Protein 8EJA (pdb70)

B-factor: mean 75.6, std 20.61, range [37.82, 182.98]

Foldseek 3Di:
DLVVLLVVLLVQLVVLLVVLLVQLVVLVVVVPDPPADPVRVVVSVVSNVVSLVSSVVSLVVSLVVSLVVVVVCVVVPNADPVRNVVSVVVSVVSSVVSVVSSVVVVVVSVVD/DLVVLLVVLLVQLVVLLVQLLVQLVVLLVVVPDPDADPVNVVVSVVSNVVSLVSNVVSLVVSLVVSVVVLVVCVVVPVADPVRSVVSVVSSVVSSVVSVVSSVVSVVVSVVSD

Nearest PDB structures (foldseek):
  8eja-assembly1_B  TM=9.515E-01  e=1.401E-12  synthetic construct
  4oyd-assembly2_D  TM=9.557E-01  e=6.167E-09  synthetic construct
  5jsb-assembly1_B  TM=9.600E-01  e=3.650E-08  synthetic construct
  5jsn-assembly2_D  TM=8.884E-01  e=3.979E-07  unidentified
  3lhp-assembly1_S  TM=7.860E-01  e=1.224E-02  synthetic construct

Solvent-accessible surface area: 16010 Å² total; per-residue (Å²): 110,21,107,145,8,10,53,80,2,80,79,70,4,68,97,19,11,56,64,2,37,85,69,6,78,98,15,41,138,63,66,194,92,178,114,47,76,158,80,67,118,111,80,20,153,106,90,43,89,90,6,17,108,47,3,69,25,67,6,80,80,2,24,148,73,1,69,88,57,3,37,104,27,101,166,72,64,132,13,74,76,131,79,30,67,70,7,80,143,92,10,100,101,34,50,136,64,9,66,154,72,34,48,79,44,11,109,104,32,149,117,180,72,40,107,137,10,6,61,105,2,89,84,62,4,82,82,22,7,124,83,4,91,100,66,7,77,101,6,10,112,56,31,162,122,164,139,49,79,162,82,77,119,115,98,26,131,104,103,31,78,90,13,35,111,51,4,65,34,57,0,87,66,2,10,119,71,3,93,86,64,9,68,107,30,108,195,87,60,116,17,102,84,145,78,30,65,95,10,86,146,115,0,85,97,31,42,144,73,10,36,105,68,38,43,17,53,5,100,95,18,146,117,134,130

Structure (mmCIF, N/CA/C/O backbone):
data_8EJA
#
_entry.id   8EJA
#
_cell.length_a   53.829
_cell.length_b   53.829
_cell.length_c   206.038
_cell.angle_alpha   90.000
_cell.angle_beta   90.000
_cell.angle_gamma   90.000
#
_symmetry.space_group_name_H-M   'P 41 21 2'
#
loop_
_entity.id
_entity.type
_entity.pdbx_description
1 polymer aBAK
2 water water
#
loop_
_atom_site.group_PDB
_atom_site.id
_atom_site.type_symbol
_atom_site.label_atom_id
_atom_site.label_alt_id
_atom_site.label_comp_id
_atom_site.label_asym_id
_atom_site.label_entity_id
_atom_site.label_seq_id
_atom_site.pdbx_PDB_ins_code
_atom_site.Cartn_x
_atom_site.Cartn_y
_atom_site.Cartn_z
_atom_site.occupancy
_atom_site.B_iso_or_equiv
_atom_site.auth_seq_id
_atom_site.auth_comp_id
_atom_site.auth_asym_id
_atom_site.auth_atom_id
_atom_site.pdbx_PDB_model_num
ATOM 1 N N . ASP A 1 3 ? 7.51150 5.30180 30.21668 1.000 70.66740 170 ASP B N 1
ATOM 2 C CA . ASP A 1 3 ? 8.61048 4.45087 30.65546 1.000 73.64330 170 ASP B CA 1
ATOM 3 C C . ASP A 1 3 ? 9.94397 5.03075 30.18999 1.000 68.58345 170 ASP B C 1
ATOM 4 O O . ASP A 1 3 ? 10.18581 5.14017 28.98806 1.000 67.94008 170 ASP B O 1
ATOM 9 N N . PRO A 1 4 ? 10.80340 5.40695 31.14495 1.000 69.09635 171 PRO B N 1
ATOM 10 C CA . PRO A 1 4 ? 12.09070 6.01807 30.76572 1.000 64.59005 171 PRO B CA 1
ATOM 11 C C . PRO A 1 4 ? 12.97072 5.10026 29.94187 1.000 65.19033 171 PRO B C 1
ATOM 12 O O . PRO A 1 4 ? 13.74399 5.58088 29.10401 1.000 63.61855 171 PRO B O 1
ATOM 16 N N . LYS A 1 5 ? 12.8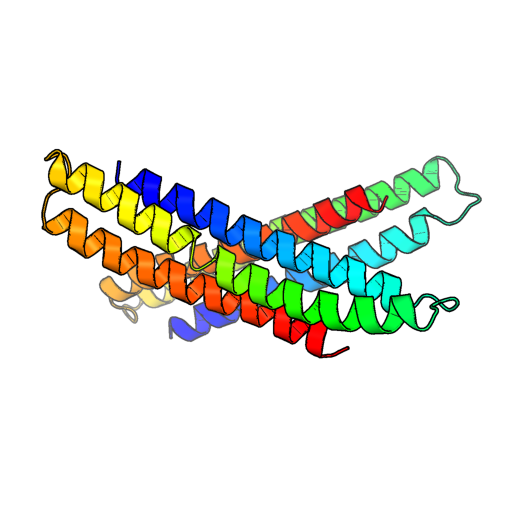8802 3.78709 30.16589 1.000 66.57418 172 LYS B N 1
ATOM 17 C CA . LYS A 1 5 ? 13.63972 2.85699 29.33159 1.000 66.56343 172 LYS B CA 1
ATOM 18 C C . LYS A 1 5 ? 13.14967 2.89750 27.89047 1.000 72.79576 172 LYS B C 1
ATOM 19 O O . LYS A 1 5 ? 13.95488 2.83426 26.95453 1.000 70.23929 172 LYS B O 1
ATOM 25 N N . LYS A 1 6 ? 11.83369 3.01212 27.69019 1.000 77.41061 173 LYS B N 1
ATOM 26 C CA . LYS A 1 6 ? 11.30857 3.08304 26.33170 1.000 84.11291 173 LYS B CA 1
ATOM 27 C C . LYS A 1 6 ? 11.73249 4.36940 25.63422 1.000 73.80104 173 LYS B C 1
ATOM 28 O O . LYS A 1 6 ? 11.82282 4.40403 24.40132 1.000 83.30961 173 LYS B O 1
ATOM 34 N N . VAL A 1 7 ? 11.99957 5.42972 26.39761 1.000 68.55361 174 VAL B N 1
ATOM 35 C CA . VAL A 1 7 ? 12.41064 6.68995 25.79018 1.000 61.29918 174 VAL B CA 1
ATOM 36 C C . VAL A 1 7 ? 13.84407 6.59519 25.28204 1.000 64.02201 174 VAL B C 1
ATOM 37 O O . VAL A 1 7 ? 14.17686 7.14112 24.22358 1.000 69.37559 174 VAL B O 1
ATOM 41 N N . LEU A 1 8 ? 14.71287 5.89081 26.01321 1.000 58.29333 175 LEU B N 1
ATOM 42 C CA . LEU A 1 8 ? 16.07188 5.67181 25.52186 1.000 61.66436 175 LEU B CA 1
ATOM 43 C C . LEU A 1 8 ? 16.07802 4.78228 24.28372 1.000 66.58100 175 LEU B C 1
ATOM 44 O O . LEU A 1 8 ? 16.78954 5.06686 23.31354 1.000 64.39543 175 LEU B O 1
ATOM 49 N N . ASP A 1 9 ? 15.30001 3.69450 24.30038 1.000 74.35671 176 ASP B N 1
ATOM 50 C CA . ASP A 1 9 ? 15.23617 2.82001 23.13488 1.000 69.04969 176 ASP B CA 1
ATOM 51 C C . ASP A 1 9 ? 14.61912 3.52929 21.93934 1.000 72.52592 176 ASP B C 1
ATOM 52 O O . ASP A 1 9 ? 15.04249 3.30281 20.80116 1.000 71.40657 176 ASP B O 1
ATOM 57 N N . GLN A 1 10 ? 13.62243 4.38467 22.17414 1.000 65.22395 177 GLN B N 1
ATOM 58 C CA . GLN A 1 10 ? 13.03185 5.14515 21.08040 1.000 67.39139 177 GLN B CA 1
ATOM 59 C C . GLN A 1 10 ? 14.04707 6.08262 20.43970 1.000 70.81864 177 GLN B C 1
ATOM 60 O O . GLN A 1 10 ? 13.98876 6.32578 19.22895 1.000 82.89206 177 GLN B O 1
ATOM 66 N N . ALA A 1 11 ? 14.99186 6.60063 21.22425 1.000 70.30771 178 ALA B N 1
ATOM 67 C CA . ALA A 1 11 ? 15.96788 7.53601 20.68095 1.000 60.84030 178 ALA B CA 1
ATOM 68 C C . ALA A 1 11 ? 17.08926 6.81903 19.93894 1.000 65.24076 178 ALA B C 1
ATOM 69 O O . ALA A 1 11 ? 17.59545 7.33493 18.93647 1.000 69.25318 178 ALA B O 1
ATOM 71 N N . LYS A 1 12 ? 17.49658 5.63582 20.40940 1.000 66.36831 179 LYS B N 1
ATOM 72 C CA . LYS A 1 12 ? 18.56779 4.91761 19.72344 1.000 72.43867 179 LYS B CA 1
ATOM 73 C C . LYS A 1 12 ? 18.10629 4.38235 18.37400 1.000 72.36179 179 LYS B C 1
ATOM 74 O O . LYS A 1 12 ? 18.91418 4.27173 17.44537 1.000 67.00460 179 LYS B O 1
ATOM 80 N N . ASP A 1 13 ? 16.82175 4.03972 18.24866 1.000 69.47784 180 ASP B N 1
ATOM 81 C CA . ASP A 1 13 ? 16.27838 3.68100 16.94449 1.000 70.53405 180 ASP B CA 1
ATOM 82 C C . ASP A 1 13 ? 16.31648 4.86985 15.99886 1.000 69.79892 180 ASP B C 1
ATOM 83 O O . ASP A 1 13 ? 16.72595 4.74118 14.83921 1.000 73.06717 180 ASP B O 1
ATOM 88 N N . GLN A 1 14 ? 15.90164 6.03969 16.48455 1.000 68.84196 181 GLN B N 1
ATOM 89 C CA . GLN A 1 14 ? 15.86882 7.22588 15.64148 1.000 65.82250 181 GLN B CA 1
ATOM 90 C C . GLN A 1 14 ? 17.27615 7.67929 15.27009 1.000 62.32360 181 GLN B C 1
ATOM 91 O O . GLN A 1 14 ? 17.53054 8.04555 14.11833 1.000 66.72718 181 GLN B O 1
ATOM 97 N N . MET A 1 15 ? 18.21006 7.64232 16.22281 1.000 61.58273 182 MET B N 1
ATOM 98 C CA . MET A 1 15 ? 19.56174 8.10748 15.92954 1.000 63.79693 182 MET B CA 1
ATOM 99 C C . MET A 1 15 ? 20.32894 7.12308 15.05543 1.000 62.56556 182 MET B C 1
ATOM 100 O O . MET A 1 15 ? 21.25985 7.52700 14.35015 1.000 58.97598 182 MET B O 1
ATOM 105 N N . GLU A 1 16 ? 19.97587 5.83495 15.09796 1.000 63.17700 183 GLU B N 1
ATOM 106 C CA .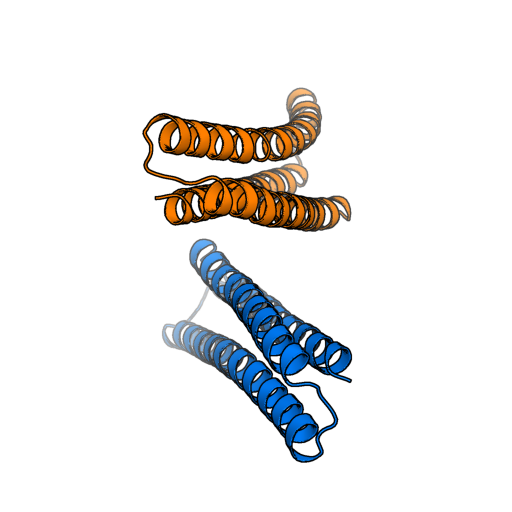 GLU A 1 16 ? 20.52369 4.89997 14.12008 1.000 66.27554 183 GLU B CA 1
ATOM 107 C C . GLU A 1 16 ? 19.87119 5.08574 12.75763 1.000 66.54817 183 GLU B C 1
ATOM 108 O O . GLU A 1 16 ? 20.54265 4.96625 11.72669 1.000 62.51790 183 GLU B O 1
ATOM 114 N N . ASN A 1 17 ? 18.57166 5.38979 12.73580 1.000 68.30015 184 ASN B N 1
ATOM 115 C CA . ASN A 1 17 ? 17.87917 5.62449 11.47467 1.000 66.22792 184 ASN B CA 1
ATOM 116 C C . ASN A 1 17 ? 18.40253 6.86841 10.76773 1.000 59.79256 184 ASN B C 1
ATOM 117 O O . ASN A 1 17 ? 18.35379 6.94723 9.53568 1.000 61.00424 184 ASN B O 1
ATOM 122 N N . VAL A 1 18 ? 18.89343 7.84890 11.52547 1.000 59.97464 185 VAL B N 1
ATOM 123 C CA . VAL A 1 18 ? 19.47153 9.04126 10.91835 1.000 51.86001 185 VAL B CA 1
ATOM 124 C C . VAL A 1 18 ? 20.82778 8.71955 10.31129 1.000 51.80008 185 VAL B C 1
ATOM 125 O O . VAL A 1 18 ? 21.18832 9.23931 9.24859 1.000 61.51328 185 VAL B O 1
ATOM 129 N N . VAL A 1 19 ? 21.59991 7.85832 10.97474 1.000 55.93054 186 VAL B N 1
ATOM 130 C CA . VAL A 1 19 ? 22.91609 7.48919 10.46636 1.000 56.59767 186 VAL B CA 1
ATOM 131 C C . VAL A 1 19 ? 22.78286 6.61531 9.22602 1.000 63.94504 186 VAL B C 1
ATOM 132 O O . VAL A 1 19 ? 23.58354 6.71687 8.28860 1.000 61.55770 186 VAL B O 1
ATOM 136 N N . ARG A 1 20 ? 21.76808 5.74898 9.19387 1.000 64.25086 187 ARG B N 1
ATOM 137 C CA . ARG A 1 20 ? 21.52543 4.96235 7.99269 1.000 59.51840 187 ARG B CA 1
ATOM 138 C C . ARG A 1 20 ? 20.99987 5.83387 6.86276 1.000 64.03767 187 ARG B C 1
ATOM 139 O O . ARG A 1 20 ? 21.33352 5.59775 5.69608 1.000 70.76816 187 ARG B O 1
ATOM 147 N N . THR A 1 21 ? 20.19461 6.85031 7.18313 1.000 59.34523 188 THR B N 1
ATOM 148 C CA . THR A 1 21 ? 19.75832 7.78988 6.15387 1.000 59.56409 188 THR B CA 1
ATOM 149 C C . THR A 1 21 ? 20.93408 8.59418 5.61416 1.000 61.00433 188 THR B C 1
ATOM 150 O O . THR A 1 21 ? 20.97578 8.92136 4.42172 1.000 61.20228 188 THR B O 1
ATOM 154 N N . LEU A 1 22 ? 21.90949 8.90593 6.46947 1.000 54.31127 189 LEU B N 1
ATOM 155 C CA . LEU A 1 22 ? 23.10599 9.58872 5.98746 1.000 59.44386 189 LEU B CA 1
ATOM 156 C C . LEU A 1 22 ? 23.92077 8.69332 5.06048 1.000 57.40084 189 LEU B C 1
ATOM 157 O O . LEU A 1 22 ? 24.42128 9.15495 4.02918 1.000 58.47990 189 LEU B O 1
ATOM 162 N N . LYS A 1 23 ? 24.07318 7.41394 5.41738 1.000 59.61473 190 LYS B N 1
ATOM 163 C CA . LYS A 1 23 ? 24.81567 6.48565 4.56988 1.000 61.91785 190 LYS B CA 1
ATOM 164 C C . LYS A 1 23 ? 24.18808 6.37937 3.18637 1.000 61.89844 190 LYS B C 1
ATOM 165 O O . LYS A 1 23 ? 24.89313 6.40768 2.17222 1.000 59.41313 190 LYS B O 1
ATOM 171 N N . GLN A 1 24 ? 22.86143 6.26792 3.12457 1.000 61.79874 191 GLN B N 1
ATOM 172 C CA . GLN A 1 24 ? 22.19963 6.12996 1.83500 1.000 56.98939 191 GLN B CA 1
ATOM 173 C C . GLN A 1 24 ? 22.31959 7.40660 1.01310 1.000 62.69150 191 GLN B C 1
ATOM 174 O O . GLN A 1 24 ? 22.47761 7.34660 -0.21158 1.000 73.33517 191 GLN B O 1
ATOM 180 N N . GLU A 1 25 ? 22.27667 8.57005 1.66629 1.000 60.97771 192 GLU B N 1
ATOM 181 C CA . GLU A 1 25 ? 22.38022 9.82395 0.92663 1.000 60.65535 192 GLU B CA 1
ATOM 182 C C . GLU A 1 25 ? 23.79365 10.07019 0.41669 1.000 54.79372 192 GLU B C 1
ATOM 183 O O . GLU A 1 25 ? 23.96650 10.65548 -0.65744 1.000 59.89293 192 GLU B O 1
ATOM 189 N N . LEU A 1 26 ? 24.81314 9.63273 1.15422 1.000 50.75606 193 LEU B N 1
ATOM 190 C CA . LEU A 1 26 ? 26.17642 9.78517 0.65884 1.000 54.04420 193 LEU B CA 1
ATOM 191 C C . LEU A 1 26 ? 26.46415 8.80686 -0.47757 1.000 63.88729 193 LEU B C 1
ATOM 192 O O . LEU A 1 26 ? 27.16926 9.14728 -1.43623 1.000 61.11805 193 LEU B O 1
ATOM 197 N N . GLU A 1 27 ? 25.92209 7.58883 -0.39225 1.000 59.32288 194 GLU B N 1
ATOM 198 C CA . GLU A 1 27 ? 26.10522 6.62381 -1.47069 1.000 58.79398 194 GLU B CA 1
ATOM 199 C C . GLU A 1 27 ? 25.35647 7.03918 -2.73416 1.000 63.73718 194 GLU B C 1
ATOM 200 O O . GLU A 1 27 ? 25.82945 6.77508 -3.84714 1.000 56.52395 194 GLU B O 1
ATOM 206 N N . GLU A 1 28 ? 24.19755 7.68983 -2.58946 1.000 60.59895 195 GLU B N 1
ATOM 207 C CA . GLU A 1 28 ? 23.49009 8.19330 -3.76234 1.000 59.68045 195 GLU B CA 1
ATOM 208 C C . GLU A 1 28 ? 24.23669 9.35054 -4.41110 1.000 63.05744 195 GLU B C 1
ATOM 209 O O . GLU A 1 28 ? 24.13561 9.54540 -5.62765 1.000 70.66356 195 GLU B O 1
ATOM 215 N N . LEU A 1 29 ? 24.98518 10.12712 -3.62367 1.000 62.33427 196 LEU B N 1
ATOM 216 C CA . LEU A 1 29 ? 25.78308 11.20480 -4.19973 1.000 57.16824 196 LEU B CA 1
ATOM 217 C C . LEU A 1 29 ? 27.03565 10.65691 -4.87113 1.000 57.19705 196 LEU B C 1
ATOM 218 O O . LEU A 1 29 ? 27.43227 11.13249 -5.94075 1.000 63.69699 196 LEU B O 1
ATOM 223 N N . ALA A 1 30 ? 27.67034 9.65428 -4.25726 1.000 59.33270 197 ALA B N 1
ATOM 224 C CA . ALA A 1 30 ? 28.85116 9.03899 -4.85609 1.000 59.09781 197 ALA B CA 1
ATOM 225 C C . ALA A 1 30 ? 28.53800 8.41877 -6.21225 1.000 62.47552 197 ALA B C 1
ATOM 226 O O . ALA A 1 30 ? 29.39030 8.42116 -7.10913 1.000 59.06235 197 ALA B O 1
ATOM 228 N N . LYS A 1 31 ? 27.32651 7.88204 -6.37790 1.000 62.42986 198 LYS B N 1
ATOM 229 C CA . LYS A 1 31 ? 26.92226 7.32819 -7.66607 1.000 58.58726 198 LYS B CA 1
ATOM 230 C C . LYS A 1 31 ? 26.76860 8.42746 -8.71139 1.000 62.80897 198 LYS B C 1
ATOM 231 O O . LYS A 1 31 ? 27.16965 8.25475 -9.86847 1.000 63.65278 198 LYS B O 1
ATOM 237 N N . GLU A 1 32 ? 26.20826 9.57160 -8.31696 1.000 60.81953 199 GLU B N 1
ATOM 238 C CA . GLU A 1 32 ? 25.97773 10.66637 -9.24860 1.000 62.60485 199 GLU B CA 1
ATOM 239 C C . GLU A 1 32 ? 27.22585 11.49294 -9.51761 1.000 66.95231 199 GLU B C 1
ATOM 240 O O . GLU A 1 32 ? 27.25214 12.24951 -10.49563 1.000 65.21365 199 GLU B O 1
ATOM 246 N N . ALA A 1 33 ? 28.25060 11.38410 -8.67068 1.000 64.64232 200 ALA B N 1
ATOM 247 C CA . ALA A 1 33 ? 29.50962 12.05367 -8.96538 1.000 64.03164 200 ALA B CA 1
ATOM 248 C C . ALA A 1 33 ? 30.21170 11.43664 -10.16391 1.000 69.39195 200 ALA B C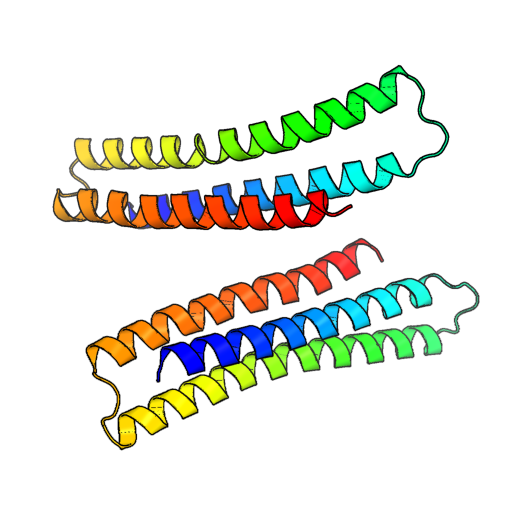 1
ATOM 249 O O . ALA A 1 33 ? 31.03901 12.10280 -10.79283 1.000 67.36856 200 ALA B O 1
ATOM 251 N N . ARG A 1 34 ? 29.89745 10.18573 -10.49300 1.000 79.77634 201 ARG B N 1
ATOM 252 C CA . ARG A 1 34 ? 30.53148 9.48495 -11.59953 1.000 86.48824 201 ARG B CA 1
ATOM 253 C C . ARG A 1 34 ? 29.87894 9.76934 -12.94546 1.000 79.77910 201 ARG B C 1
ATOM 254 O O . ARG A 1 34 ? 30.44190 9.39035 -13.97712 1.000 82.91910 201 ARG B O 1
ATOM 262 N N . LYS A 1 35 ? 28.71738 10.41835 -12.96180 1.000 69.31821 202 LYS B N 1
ATOM 263 C CA . LYS A 1 35 ? 28.00882 10.66080 -14.21015 1.000 65.58639 202 LYS B CA 1
ATOM 264 C C . LYS A 1 35 ? 28.78139 11.64481 -15.07777 1.000 65.78516 202 LYS B C 1
ATOM 265 O O . LYS A 1 35 ? 29.32363 12.63974 -14.58945 1.000 61.52869 202 LYS B O 1
ATOM 271 N N . LEU A 1 36 ? 28.83544 11.35909 -16.37729 1.000 72.16259 203 LEU B N 1
ATOM 272 C CA . LEU A 1 36 ? 29.61705 12.17925 -17.29102 1.000 65.43756 203 LEU B CA 1
ATOM 273 C C . LEU A 1 36 ? 28.82586 13.32541 -17.90498 1.000 59.44520 203 LEU B C 1
ATOM 274 O O . LEU A 1 36 ? 29.41613 14.14668 -18.61114 1.000 64.81679 203 LEU B O 1
ATOM 279 N N . ASP A 1 37 ? 27.52219 13.41878 -17.64868 1.000 63.97369 204 ASP B N 1
ATOM 280 C CA . ASP A 1 37 ? 26.71447 14.46104 -18.27327 1.000 72.24902 204 ASP B CA 1
ATOM 281 C C . ASP A 1 37 ? 26.15149 15.44135 -17.25410 1.000 83.50463 204 ASP B C 1
ATOM 282 O O . ASP A 1 37 ? 24.96023 15.76445 -17.29086 1.000 93.17223 204 ASP B O 1
ATOM 287 N N . LEU A 1 38 ? 26.99514 15.92704 -16.34918 1.000 81.89030 205 LEU B N 1
ATOM 288 C CA . LEU A 1 38 ? 26.56769 16.85875 -15.31403 1.000 76.55738 205 LEU B CA 1
ATOM 289 C C . LEU A 1 38 ? 26.74852 18.29268 -15.79947 1.000 74.72699 205 LEU B C 1
ATOM 290 O O . LEU A 1 38 ? 27.86260 18.70510 -16.14071 1.000 66.91493 205 LEU B O 1
ATOM 295 N N . THR A 1 39 ? 25.65351 19.04742 -15.81839 1.000 78.31400 206 THR B N 1
ATOM 296 C CA . THR A 1 39 ? 25.68573 20.45902 -16.16200 1.000 80.59710 206 THR B CA 1
ATOM 297 C C . THR A 1 39 ? 26.29311 21.26324 -15.01496 1.000 76.35117 206 THR B C 1
ATOM 298 O O . THR A 1 39 ? 26.67471 20.72339 -13.97389 1.000 74.13104 206 THR B O 1
ATOM 302 N N . GLN A 1 40 ? 26.38671 22.58035 -15.20558 1.000 77.72889 207 GLN B N 1
ATOM 303 C CA . GLN A 1 40 ? 26.84535 23.43796 -14.11846 1.000 83.38885 207 GLN B CA 1
ATOM 304 C C . GLN A 1 40 ? 25.86762 23.42067 -12.95065 1.000 80.48323 207 GLN B C 1
ATOM 305 O O . GLN A 1 40 ? 26.28754 23.44423 -11.78701 1.000 72.50287 207 GLN B O 1
ATOM 311 N N . SER A 1 41 ? 24.56776 23.35694 -13.24434 1.000 85.58570 208 SER B N 1
ATOM 312 C CA . SER A 1 41 ? 23.55117 23.34360 -12.19936 1.000 94.09428 208 SER B CA 1
ATOM 313 C C . SER A 1 41 ? 23.67300 22.11622 -11.30521 1.000 72.23617 208 SER B C 1
ATOM 314 O O . SER A 1 41 ? 23.50052 22.21802 -10.08486 1.000 61.82799 208 SER B O 1
ATOM 317 N N . GLU A 1 42 ? 23.98577 20.96077 -11.88729 1.000 71.76257 209 GLU B N 1
ATOM 318 C CA . GLU A 1 42 ? 23.99724 19.70582 -11.15203 1.000 64.36218 209 GLU B CA 1
ATOM 319 C C . GLU A 1 42 ? 25.29743 19.44609 -10.40298 1.000 60.46504 209 GLU B C 1
ATOM 320 O O . GLU A 1 42 ? 25.28471 18.68755 -9.42909 1.000 60.22926 209 GLU B O 1
ATOM 326 N N . LYS A 1 43 ? 26.41686 20.03669 -10.82532 1.000 62.56564 210 LYS B N 1
ATOM 327 C CA . LYS A 1 43 ? 27.66063 19.84762 -10.08281 1.000 61.72543 210 LYS B CA 1
ATOM 328 C C . LYS A 1 43 ? 27.63410 20.62293 -8.77025 1.000 56.26692 210 LYS B C 1
ATOM 329 O O . LYS A 1 43 ? 28.00288 20.09282 -7.71600 1.000 51.55426 210 LYS B O 1
ATOM 335 N N . ILE A 1 44 ? 27.19702 21.88317 -8.81515 1.000 58.70796 211 ILE B N 1
ATOM 336 C CA . ILE A 1 44 ? 27.10062 22.67780 -7.59534 1.000 53.54235 211 ILE B CA 1
ATOM 337 C C . ILE A 1 44 ? 26.02098 22.12005 -6.67794 1.000 53.70321 211 ILE B C 1
ATOM 338 O O . ILE A 1 44 ? 26.16644 22.13662 -5.44932 1.000 50.93504 211 ILE B O 1
ATOM 343 N N . GLU A 1 45 ? 24.93543 21.59999 -7.25179 1.000 54.91564 212 GLU B N 1
ATOM 344 C CA . GLU A 1 45 ? 23.89655 20.97264 -6.44436 1.000 48.29952 212 GLU B CA 1
ATOM 345 C C . GLU A 1 45 ? 24.44003 19.77399 -5.67484 1.000 48.15557 212 GLU B C 1
ATOM 346 O O . GLU A 1 45 ? 24.11165 19.58195 -4.49856 1.000 52.55651 212 GLU B O 1
ATOM 352 N N . LEU A 1 46 ? 25.27182 18.95380 -6.31976 1.000 53.02812 213 LEU B N 1
ATOM 353 C CA . LEU A 1 46 ? 25.80371 17.77217 -5.64607 1.000 54.05215 213 LEU B CA 1
ATOM 354 C C . LEU A 1 46 ? 26.75139 18.15350 -4.51334 1.000 50.35156 213 LEU B C 1
ATOM 355 O O . LEU A 1 46 ? 26.77575 17.49361 -3.46744 1.000 42.35748 213 LEU B O 1
ATOM 360 N N . LYS A 1 47 ? 27.54580 19.20851 -4.70152 1.000 45.46140 214 LYS B N 1
ATOM 361 C CA . LYS A 1 47 ? 28.46146 19.61693 -3.64413 1.000 46.64131 214 LYS B CA 1
ATOM 362 C C . LYS A 1 47 ? 27.70315 20.19565 -2.45625 1.000 48.79409 214 LYS B C 1
ATOM 363 O O . LYS A 1 47 ? 28.01981 19.88874 -1.30078 1.000 43.93817 214 LYS B O 1
ATOM 369 N N . LEU A 1 48 ? 26.68311 21.01375 -2.71478 1.000 48.33225 215 LEU B N 1
ATOM 370 C CA . LEU A 1 48 ? 25.89060 21.54226 -1.61193 1.000 41.04505 215 LEU B CA 1
ATOM 371 C C . LEU A 1 48 ? 25.02949 20.45949 -0.96880 1.000 43.54841 215 LEU B C 1
ATOM 372 O O . LEU A 1 48 ? 24.77831 20.50971 0.24188 1.000 49.74136 215 LEU B O 1
ATOM 377 N N . ARG A 1 49 ? 24.57727 19.46956 -1.74528 1.000 41.19000 216 ARG B N 1
ATOM 378 C CA . ARG A 1 49 ? 23.82306 18.36572 -1.15239 1.000 47.92378 216 ARG B CA 1
ATOM 379 C C . ARG A 1 49 ? 24.69508 17.51350 -0.23817 1.000 47.36568 216 ARG B C 1
ATOM 380 O O . ARG A 1 49 ? 24.18638 16.89189 0.70108 1.000 44.88563 216 ARG B O 1
ATOM 388 N N . TYR A 1 50 ? 26.00201 17.47018 -0.49679 1.000 44.71453 217 TYR B N 1
ATOM 389 C CA . TYR A 1 50 ? 26.92311 16.80997 0.42126 1.000 42.46452 217 TYR B CA 1
ATOM 390 C C . TYR A 1 50 ? 26.98294 17.53580 1.76392 1.000 47.04958 217 TYR B C 1
ATOM 391 O O . TYR A 1 50 ? 26.97069 16.89594 2.82275 1.000 48.54780 217 TYR B O 1
ATOM 400 N N . ILE A 1 51 ? 27.03038 18.87090 1.74243 1.000 45.10480 218 ILE B N 1
ATOM 401 C CA . ILE A 1 51 ? 27.07354 19.64041 2.98291 1.000 42.04510 218 ILE B CA 1
ATOM 402 C C . ILE A 1 51 ? 25.76341 19.50224 3.74874 1.000 47.15761 218 ILE B C 1
ATOM 403 O O . ILE A 1 51 ? 25.75689 19.33111 4.97369 1.000 45.29641 218 ILE B O 1
ATOM 408 N N . VAL A 1 52 ? 24.63347 19.59809 3.04725 1.000 48.48426 219 VAL B N 1
ATOM 409 C CA . VAL A 1 52 ? 23.34415 19.49785 3.71986 1.000 42.28446 219 VAL B CA 1
ATOM 410 C C . VAL A 1 52 ? 23.16311 18.11438 4.33000 1.000 46.72091 219 VAL B C 1
ATOM 411 O O . VAL A 1 52 ? 22.59782 17.97811 5.42309 1.000 51.23680 219 VAL B O 1
ATOM 415 N N . ALA A 1 53 ? 23.65310 17.07030 3.65604 1.000 53.96076 220 ALA B N 1
ATOM 416 C CA . ALA A 1 53 ? 23.51228 15.71937 4.19133 1.000 52.57624 220 ALA B CA 1
ATOM 417 C C . ALA A 1 53 ? 24.16680 15.59607 5.56208 1.000 49.30113 220 ALA B C 1
ATOM 418 O O . ALA A 1 53 ? 23.67607 14.86209 6.42599 1.000 52.12085 220 ALA B O 1
ATOM 420 N N . HIS A 1 54 ? 25.27153 16.31347 5.78295 1.000 47.07425 221 HIS B N 1
ATOM 421 C CA . HIS A 1 54 ? 25.94535 16.26930 7.07568 1.000 49.45289 221 HIS B CA 1
ATOM 422 C C . HIS A 1 54 ? 25.23248 17.12210 8.11797 1.000 48.28791 221 HIS B C 1
ATOM 423 O O . HIS A 1 54 ? 25.04007 16.67859 9.25481 1.000 51.44350 221 HIS B O 1
ATOM 430 N N . LEU A 1 55 ? 24.83985 18.34414 7.75352 1.000 51.21968 222 LEU B N 1
ATOM 431 C CA . LEU A 1 55 ? 24.07883 19.17954 8.67516 1.000 48.55774 222 LEU B CA 1
ATOM 432 C C . LEU A 1 55 ? 22.77702 18.50344 9.08958 1.000 51.20346 222 LEU B C 1
ATOM 433 O O . LEU A 1 55 ? 22.39176 18.54775 10.26415 1.000 52.67950 222 LEU B O 1
ATOM 438 N N . ALA A 1 56 ? 22.08274 17.87370 8.14052 1.000 47.06735 223 ALA B N 1
ATOM 439 C CA . ALA A 1 56 ? 20.83609 17.20082 8.48551 1.000 49.56211 223 ALA B CA 1
ATOM 440 C C . ALA A 1 56 ? 21.06973 16.04730 9.45507 1.000 51.29088 223 ALA B C 1
ATOM 441 O O . ALA A 1 56 ? 20.21067 15.76557 10.29904 1.000 49.58602 223 ALA B O 1
ATOM 443 N N . ALA A 1 57 ? 22.21671 15.37082 9.35623 1.000 51.99607 224 ALA B N 1
ATOM 444 C CA . ALA A 1 57 ? 22.53099 14.32132 10.31979 1.000 50.95812 224 ALA B CA 1
ATOM 445 C C . ALA A 1 57 ? 22.80312 14.91722 11.69550 1.000 48.98171 224 ALA B C 1
ATOM 446 O O . ALA A 1 57 ? 22.22129 14.48520 12.69444 1.000 51.19341 224 ALA B O 1
ATOM 448 N N . ILE A 1 58 ? 23.68019 15.92121 11.76008 1.000 46.44178 225 ILE B N 1
ATOM 449 C CA . ILE A 1 58 ? 23.94050 16.62074 13.01396 1.000 52.72367 225 ILE B CA 1
ATOM 450 C C . ILE A 1 58 ? 22.64714 17.16812 13.60620 1.000 53.49988 225 ILE B C 1
ATOM 451 O O . ILE A 1 58 ? 22.40526 17.06281 14.81410 1.000 53.46375 225 ILE B O 1
ATOM 456 N N . GLY A 1 59 ? 21.78814 17.74174 12.76599 1.000 50.07517 226 GLY B N 1
ATOM 457 C CA . GLY A 1 59 ? 20.56734 18.34151 13.27527 1.000 51.00219 226 GLY B CA 1
ATOM 458 C C . GLY A 1 59 ? 19.58066 17.31331 13.78908 1.000 51.29176 226 GLY B C 1
ATOM 459 O O . GLY A 1 59 ? 18.97748 17.49450 14.85125 1.000 58.76801 226 GLY B O 1
ATOM 460 N N . ASP A 1 60 ? 19.40009 16.21814 13.04867 1.000 50.37701 227 ASP B N 1
ATOM 461 C CA . ASP A 1 60 ? 18.47182 15.18357 13.48785 1.000 54.12210 227 ASP B CA 1
ATOM 462 C C . ASP A 1 60 ? 19.00349 14.39050 14.67637 1.000 49.95688 227 ASP B C 1
ATOM 463 O O . ASP A 1 60 ? 18.21172 13.77715 15.39728 1.000 51.90707 227 ASP B O 1
ATOM 468 N N . ILE A 1 61 ? 20.31911 14.37375 14.89209 1.000 46.91756 228 ILE B N 1
ATOM 469 C CA . ILE A 1 61 ? 20.84275 13.81063 16.12853 1.000 51.21598 228 ILE B CA 1
ATOM 470 C C . ILE A 1 61 ? 20.41939 14.67261 17.31230 1.000 56.41235 228 ILE B C 1
ATOM 471 O O . ILE A 1 61 ? 19.96197 14.16056 18.33887 1.000 57.58003 228 ILE B O 1
ATOM 476 N N . GLU A 1 62 ? 20.55118 15.99354 17.16977 1.000 55.92692 229 GLU B N 1
ATOM 477 C CA A GLU A 1 62 ? 20.15654 16.90179 18.24865 0.500 52.50734 229 GLU B CA 1
ATOM 478 C CA B GLU A 1 62 ? 20.16172 16.87857 18.26604 0.500 55.27563 229 GLU B CA 1
ATOM 479 C C . GLU A 1 62 ? 18.66016 16.85929 18.48576 1.000 52.74871 229 GLU B C 1
ATOM 480 O O . GLU A 1 62 ? 18.19493 16.94892 19.63042 1.000 56.38764 229 GLU B O 1
ATOM 491 N N . GLU A 1 63 ? 17.86636 16.73384 17.41959 1.000 54.83893 230 GLU B N 1
ATOM 492 C CA . GLU A 1 63 ? 16.42291 16.68383 17.59577 1.000 56.49551 230 GLU B CA 1
ATOM 493 C C . GLU A 1 63 ? 15.96671 15.37866 18.23407 1.000 53.01883 230 GLU B C 1
ATOM 494 O O . GLU A 1 63 ? 14.91358 15.35280 18.88019 1.000 51.75334 230 GLU B O 1
ATOM 500 N N . ALA A 1 64 ? 16.73287 14.29886 18.07062 1.000 53.69236 231 ALA B N 1
ATOM 501 C CA . ALA A 1 64 ? 16.41015 13.05793 18.76315 1.000 53.82135 231 ALA B CA 1
ATOM 502 C C . ALA A 1 64 ? 16.72424 13.15635 20.25224 1.000 55.91565 231 ALA B C 1
ATOM 503 O O . ALA A 1 64 ? 15.97061 12.63749 21.08220 1.000 50.88357 231 ALA B O 1
ATOM 505 N N . ILE A 1 65 ? 17.83305 13.81260 20.60533 1.000 56.81600 232 ILE B N 1
ATOM 506 C CA . ILE A 1 65 ? 18.15643 14.03935 22.01057 1.000 48.26134 232 ILE B CA 1
ATOM 507 C C . ILE A 1 65 ? 17.14589 14.99008 22.64028 1.000 52.90978 232 ILE B C 1
ATOM 508 O O . ILE A 1 65 ? 16.74722 14.82265 23.80011 1.000 64.71334 232 ILE B O 1
ATOM 513 N N . ARG A 1 66 ? 16.70444 15.98887 21.87675 1.000 55.75240 233 ARG B N 1
ATOM 514 C CA . ARG A 1 66 ? 15.78033 16.99594 22.38570 1.000 51.83713 233 ARG B CA 1
ATOM 515 C C . ARG A 1 66 ? 14.41313 16.39590 22.69557 1.000 56.51398 233 ARG B C 1
ATOM 516 O O . ARG A 1 66 ? 13.81648 16.69641 23.73729 1.000 59.45929 233 ARG B O 1
ATOM 524 N N . GLU A 1 67 ? 13.90111 15.54648 21.80236 1.000 56.32388 234 GLU B N 1
ATOM 525 C CA . GLU A 1 67 ? 12.60893 14.91318 22.03611 1.000 58.59678 234 GLU B CA 1
ATOM 526 C C . GLU A 1 67 ? 12.67845 13.92912 23.19560 1.000 64.76528 234 GLU B C 1
ATOM 527 O O . GLU A 1 67 ? 11.71344 13.78650 23.95591 1.000 67.74625 234 GLU B O 1
ATOM 533 N N . ALA A 1 68 ? 13.80885 13.23323 23.33930 1.000 65.14833 235 ALA B N 1
ATOM 534 C CA . ALA A 1 68 ? 13.97425 12.31308 24.45851 1.000 59.61003 235 ALA B CA 1
ATOM 535 C C . ALA A 1 68 ? 14.06124 13.06621 25.77974 1.000 64.74771 235 ALA B C 1
ATOM 536 O O . ALA A 1 68 ? 13.50614 12.62324 26.79213 1.000 56.38732 235 ALA B O 1
ATOM 538 N N . LYS A 1 69 ? 14.75370 14.20851 25.78775 1.000 63.77493 236 LYS B N 1
ATOM 539 C CA . LYS A 1 69 ? 14.84972 15.00982 27.00233 1.000 67.48595 236 LYS B CA 1
ATOM 540 C C . LYS A 1 69 ? 13.51253 15.64566 27.36467 1.000 69.99927 236 LYS B C 1
ATOM 541 O O . LYS A 1 69 ? 13.23058 15.85720 28.54928 1.000 83.08822 236 LYS B O 1
ATOM 547 N N . GLU A 1 70 ? 12.67708 15.95450 26.36965 1.000 74.37440 237 GLU B N 1
ATOM 548 C CA . GLU A 1 70 ? 11.36393 16.51871 26.66757 1.000 75.57690 237 GLU B CA 1
ATOM 549 C C . GLU A 1 70 ? 10.40060 15.44390 27.15637 1.000 71.50616 237 GLU B C 1
ATOM 550 O O . GLU A 1 70 ? 9.55435 15.70231 28.02203 1.000 61.64919 237 GLU B O 1
ATOM 556 N N . GLU A 1 71 ? 10.51653 14.23014 26.61708 1.000 63.78194 238 GLU B N 1
ATOM 557 C CA . GLU A 1 71 ? 9.61486 13.16045 27.02271 1.000 71.18651 238 GLU B CA 1
ATOM 558 C C . GLU A 1 71 ? 9.87000 12.72911 28.46156 1.000 73.78170 238 GLU B C 1
ATOM 559 O O . GLU A 1 71 ? 8.93549 12.32468 29.16508 1.000 70.30955 238 GLU B O 1
ATOM 565 N N . ALA A 1 72 ? 11.12083 12.81459 28.91714 1.000 72.14523 239 ALA B N 1
ATOM 566 C CA . ALA A 1 72 ? 11.42532 12.47017 30.29947 1.000 60.84748 239 ALA B CA 1
ATOM 567 C C . ALA A 1 72 ? 10.96587 13.55531 31.26415 1.000 67.72472 239 ALA B C 1
ATOM 568 O O . ALA A 1 72 ? 10.58683 13.24888 32.39971 1.000 71.98095 239 ALA B O 1
ATOM 570 N N . ASP A 1 73 ? 10.99541 14.82207 30.84427 1.000 62.97692 240 ASP B N 1
ATOM 571 C CA . ASP A 1 73 ? 10.48422 15.88066 31.70803 1.000 65.14304 240 ASP B CA 1
ATOM 572 C C . ASP A 1 73 ? 8.98691 15.73186 31.94667 1.000 67.12935 240 ASP B C 1
ATOM 573 O O . ASP A 1 73 ? 8.49900 16.06898 33.03174 1.000 72.89331 240 ASP B O 1
ATOM 578 N N . LYS A 1 74 ? 8.24524 15.22611 30.95543 1.000 68.58498 241 LYS B N 1
ATOM 579 C CA . LYS A 1 74 ? 6.81486 15.00105 31.14225 1.000 64.79518 241 LYS B CA 1
ATOM 580 C C . LYS A 1 74 ? 6.56251 13.90617 32.16996 1.000 61.02473 241 LYS B C 1
ATOM 581 O O . LYS A 1 74 ? 5.69877 14.05431 33.04323 1.000 62.48597 241 LYS B O 1
ATOM 587 N N . LEU A 1 75 ? 7.31184 12.80346 32.08750 1.000 60.80228 242 LEU B N 1
ATOM 588 C CA . LEU A 1 75 ? 7.18739 11.75130 33.09037 1.000 61.68966 242 LEU B CA 1
ATOM 589 C C . LEU A 1 75 ? 7.60842 12.23775 34.47300 1.000 68.67556 242 LEU B C 1
ATOM 590 O O . LEU A 1 75 ? 7.02572 11.81607 35.48104 1.000 67.50568 242 LEU B O 1
ATOM 595 N N . LYS A 1 76 ? 8.60785 13.12050 34.54711 1.000 62.21106 243 LYS B N 1
ATOM 596 C CA . LYS A 1 76 ? 9.00074 13.66883 35.84113 1.000 66.92837 243 LYS B CA 1
ATOM 597 C C . LYS A 1 76 ? 7.87304 14.49722 36.44382 1.000 65.82687 243 LYS B C 1
ATOM 598 O O . LYS A 1 76 ? 7.47120 14.27011 37.58987 1.000 68.10212 243 LYS B O 1
ATOM 604 N N . ARG A 1 77 ? 7.34203 15.45757 35.67816 1.000 67.11406 244 ARG B N 1
ATOM 605 C CA . ARG A 1 77 ? 6.26007 16.30085 36.17479 1.000 62.40625 244 ARG B CA 1
ATOM 606 C C . ARG A 1 77 ? 4.98920 15.51360 36.47185 1.000 63.86213 244 ARG B C 1
ATOM 607 O O . ARG A 1 77 ? 4.12755 16.01127 37.19810 1.000 65.93942 244 ARG B O 1
ATOM 615 N N . ALA A 1 78 ? 4.83868 14.30824 35.92385 1.000 63.25906 245 ALA B N 1
ATOM 616 C CA . ALA A 1 78 ? 3.65018 13.51652 36.21266 1.000 64.44014 245 ALA B CA 1
ATOM 617 C C . ALA A 1 78 ? 3.79580 12.68337 37.47855 1.000 66.05398 245 ALA B C 1
ATOM 618 O O . ALA A 1 78 ? 2.79097 12.17695 37.99180 1.000 67.86091 245 ALA B O 1
ATOM 620 N N . GLY A 1 79 ? 5.01451 12.53405 37.99076 1.000 68.19887 246 GLY B N 1
ATOM 621 C CA . GLY A 1 79 ? 5.26034 11.73401 39.17050 1.000 67.12389 246 GLY B CA 1
ATOM 622 C C . GLY A 1 79 ? 5.58351 10.28333 38.90426 1.000 67.36703 246 GLY B C 1
ATOM 623 O O . GLY A 1 79 ? 5.62979 9.49153 39.85470 1.000 72.51412 246 GLY B O 1
ATOM 624 N N . LEU A 1 80 ? 5.80214 9.90767 37.64822 1.000 67.62469 247 LEU B N 1
ATOM 625 C CA . LEU A 1 80 ? 6.11284 8.53493 37.28061 1.000 68.50959 247 LEU B CA 1
ATOM 626 C C . LEU A 1 80 ? 7.60462 8.24802 37.29074 1.000 64.39190 247 LEU B C 1
ATOM 627 O O . LEU A 1 80 ? 8.00569 7.10659 37.04040 1.000 69.00111 247 LEU B O 1
ATOM 632 N N . VAL A 1 81 ? 8.43080 9.25288 37.56146 1.000 61.20013 248 VAL B N 1
ATOM 633 C CA . VAL A 1 81 ? 9.88176 9.11577 37.53071 1.000 67.79949 248 VAL B CA 1
ATOM 634 C C . VAL A 1 81 ? 10.45311 9.86942 38.71831 1.000 72.58338 248 VAL B C 1
ATOM 635 O O . VAL A 1 81 ? 10.11736 11.03991 38.93382 1.000 74.79984 248 VAL B O 1
ATOM 639 N N . ASN A 1 82 ? 11.30613 9.20664 39.49499 1.000 72.06350 249 ASN B N 1
ATOM 640 C CA . ASN A 1 82 ? 11.92120 9.86141 40.63631 1.000 77.97325 249 ASN B CA 1
ATOM 641 C C . ASN A 1 82 ? 13.23409 10.52029 40.21675 1.000 73.24735 249 ASN B C 1
ATOM 642 O O . ASN A 1 82 ? 13.64751 10.46970 39.05506 1.000 64.71706 249 ASN B O 1
ATOM 647 N N . SER A 1 83 ? 13.89353 11.16034 41.18459 1.000 76.88257 250 SER B N 1
ATOM 648 C CA . SER A 1 83 ? 15.14430 11.85490 40.90381 1.000 73.09502 250 SER B CA 1
ATOM 649 C C . SER A 1 83 ? 16.26825 10.88213 40.57497 1.000 72.80293 250 SER B C 1
ATOM 650 O O . SER A 1 83 ? 17.19100 11.22924 39.82846 1.000 69.05061 250 SER B O 1
ATOM 653 N N . GLN A 1 84 ? 16.21378 9.66825 41.12277 1.000 76.75830 251 GLN B N 1
ATOM 654 C CA . GLN A 1 84 ? 17.25579 8.68943 40.83755 1.000 83.44007 251 GLN B CA 1
ATOM 655 C C . GLN A 1 84 ? 17.15207 8.17887 39.40480 1.000 72.90546 251 GLN B C 1
ATOM 656 O O . GLN A 1 84 ? 18.17334 7.95879 38.74196 1.000 69.16478 251 GLN B O 1
ATOM 662 N N . GLN A 1 85 ? 15.92643 7.97819 38.91184 1.000 73.84030 252 GLN B N 1
ATOM 663 C CA . GLN A 1 85 ? 15.74639 7.58775 37.51792 1.000 70.19029 252 GLN B CA 1
ATOM 664 C C . GLN A 1 85 ? 16.07230 8.73378 36.57134 1.000 61.28319 252 GLN B C 1
ATOM 665 O O . GLN A 1 85 ? 16.59359 8.50020 35.47569 1.000 58.64742 252 GLN B O 1
ATOM 671 N N . PHE A 1 86 ? 15.78809 9.97104 36.98047 1.000 60.07922 253 PHE B N 1
ATOM 672 C CA . PHE A 1 86 ? 16.02146 11.11952 36.11201 1.000 65.79142 253 PHE B CA 1
ATOM 673 C C . PHE A 1 86 ? 17.50551 11.29897 35.81271 1.000 70.57865 253 PHE B C 1
ATOM 674 O O . PHE A 1 86 ? 17.90526 11.41221 34.64754 1.000 74.66601 253 PHE B O 1
ATOM 682 N N . ASP A 1 87 ? 18.34080 11.32881 36.85361 1.000 76.32111 254 ASP B N 1
ATOM 683 C CA . ASP A 1 87 ? 19.76859 11.54086 36.64269 1.000 73.80886 254 ASP B CA 1
ATOM 684 C C . ASP A 1 87 ? 20.41392 10.35898 35.93238 1.000 72.07019 254 ASP B C 1
ATOM 685 O O . ASP A 1 87 ? 21.34426 10.54575 35.13930 1.000 74.65124 254 ASP B O 1
ATOM 690 N N . GLU A 1 88 ? 19.93584 9.14323 36.19574 1.000 65.05916 255 GLU B N 1
ATOM 691 C CA . GLU A 1 88 ? 20.40702 7.99138 35.43697 1.000 63.87964 255 GLU B CA 1
ATOM 692 C C . GLU A 1 88 ? 20.05872 8.12986 33.96015 1.000 72.63411 255 GLU B C 1
ATOM 693 O O . GLU A 1 88 ? 20.86443 7.77952 33.08776 1.000 75.60789 255 GLU B O 1
ATOM 699 N N . PHE A 1 89 ? 18.86781 8.65597 33.66314 1.000 72.32260 256 PHE B N 1
ATOM 700 C CA . PHE A 1 89 ? 18.41305 8.74467 32.27899 1.000 65.24634 256 PHE B CA 1
ATOM 701 C C . PHE A 1 89 ? 19.25323 9.73429 31.47968 1.000 63.69325 256 PHE B C 1
ATOM 702 O O . PHE A 1 89 ? 19.57595 9.48532 30.31402 1.000 57.07508 256 PHE B O 1
ATOM 710 N N . LYS A 1 90 ? 19.59157 10.88007 32.07615 1.000 67.22630 257 LYS B N 1
ATOM 711 C CA . LYS A 1 90 ? 20.46007 11.82775 31.38485 1.000 65.94556 257 LYS B CA 1
ATOM 712 C C . LYS A 1 90 ? 21.87156 11.27790 31.23306 1.000 69.56611 257 LYS B C 1
ATOM 713 O O . LYS A 1 90 ? 22.55883 11.59384 30.25376 1.000 63.92690 257 LYS B O 1
ATOM 719 N N . ARG A 1 91 ? 22.31541 10.45267 32.18513 1.000 71.12956 258 ARG B N 1
ATOM 720 C CA . ARG A 1 91 ? 23.66194 9.89829 32.11591 1.000 73.85239 258 ARG B CA 1
ATOM 721 C C . ARG A 1 91 ? 23.79925 8.93919 30.94064 1.000 67.80946 258 ARG B C 1
ATOM 722 O O . ARG A 1 91 ? 24.76524 9.02371 30.17426 1.000 73.03547 258 ARG B O 1
ATOM 730 N N . ARG A 1 92 ? 22.83501 8.03589 30.76766 1.000 63.50195 259 ARG B N 1
ATOM 731 C CA . ARG A 1 92 ? 22.87100 7.10957 29.64332 1.000 60.39592 259 ARG B CA 1
ATOM 732 C C . ARG A 1 92 ? 22.48298 7.76854 28.32491 1.000 62.26001 259 ARG B C 1
ATOM 733 O O . ARG A 1 92 ? 22.87561 7.27287 27.26270 1.000 66.57680 259 ARG B O 1
ATOM 741 N N . LEU A 1 93 ? 21.72669 8.86922 28.36542 1.000 64.46382 260 LEU B N 1
ATOM 742 C CA . LEU A 1 93 ? 21.39807 9.58255 27.13511 1.000 58.93837 260 LEU B CA 1
ATOM 743 C C . LEU A 1 93 ? 22.63521 10.23848 26.53735 1.000 64.28282 260 LEU B C 1
ATOM 744 O O . LEU A 1 93 ? 22.80007 10.26580 25.31192 1.000 67.43159 260 LEU B O 1
ATOM 749 N N . GLU A 1 94 ? 23.51464 10.77607 27.38607 1.000 63.62573 261 GLU B N 1
ATOM 750 C CA . GLU A 1 94 ? 24.76851 11.33116 26.88867 1.000 65.68831 261 GLU B CA 1
ATOM 751 C C . GLU A 1 94 ? 25.64754 10.24886 26.27633 1.000 63.77961 261 GLU B C 1
ATOM 752 O O . GLU A 1 94 ? 26.35871 10.50259 25.29826 1.000 70.33157 261 GLU B O 1
ATOM 758 N N . GLU A 1 95 ? 25.61528 9.03785 26.83543 0.500 65.36493 262 GLU B N 1
ATOM 759 C CA . GLU A 1 95 ? 26.39109 7.94685 26.25804 0.500 66.55432 262 GLU B CA 1
ATOM 760 C C . GLU A 1 95 ? 25.87552 7.57873 24.87407 0.500 66.99415 262 GLU B C 1
ATOM 761 O O . GLU A 1 95 ? 26.66588 7.34055 23.95398 0.500 67.57779 262 GLU B O 1
ATOM 767 N N . LEU A 1 96 ? 24.55275 7.51570 24.70994 1.000 62.48111 263 LEU B N 1
ATOM 768 C CA . LEU A 1 96 ? 23.98755 7.32045 23.37977 1.000 65.33232 263 LEU B CA 1
ATOM 769 C C . LEU A 1 96 ? 24.24112 8.52519 22.48651 1.000 66.00549 263 LEU B C 1
ATOM 770 O O . LEU A 1 96 ? 24.40713 8.37138 21.27307 1.000 65.96345 263 LEU B O 1
ATOM 775 N N . HIS A 1 97 ? 24.27357 9.72592 23.06653 1.000 63.35529 264 HIS B N 1
ATOM 776 C CA . HIS A 1 97 ? 24.53264 10.92334 22.27642 1.000 67.66997 264 HIS B CA 1
ATOM 777 C C . HIS A 1 97 ? 25.96058 10.93906 21.74470 1.000 72.63478 264 HIS B C 1
ATOM 778 O O . HIS A 1 97 ? 26.19435 11.32003 20.59158 1.000 71.90656 264 HIS B O 1
ATOM 785 N N . LYS A 1 98 ? 26.92997 10.52995 22.56570 1.000 73.84924 265 LYS B N 1
ATOM 786 C CA . LYS A 1 98 ? 28.31975 10.57333 22.12873 1.000 73.99812 265 LYS B CA 1
ATOM 787 C C . LYS A 1 98 ? 28.68078 9.38990 21.24045 1.000 74.82707 265 LYS B C 1
ATOM 788 O O . LYS A 1 98 ? 29.54721 9.52272 20.36864 1.000 76.46436 265 LYS B O 1
ATOM 794 N N . GLU A 1 99 ? 28.03283 8.23662 21.42979 1.000 70.79543 266 GLU B N 1
ATOM 795 C CA . GLU A 1 99 ? 28.35256 7.08111 20.59889 1.000 75.24080 266 GLU B CA 1
ATOM 796 C C . GLU A 1 99 ? 27.71275 7.17823 19.21920 1.000 77.41280 266 GLU B C 1
ATOM 797 O O . GLU A 1 99 ? 28.24930 6.62407 18.25439 1.000 94.46966 266 GLU B O 1
ATOM 803 N N . ALA A 1 100 ? 26.57605 7.86893 19.10256 1.000 75.12688 267 ALA B N 1
ATOM 804 C CA . ALA A 1 100 ? 26.00510 8.15213 17.79027 1.000 72.45128 267 ALA B CA 1
ATOM 805 C C . ALA A 1 100 ? 26.74231 9.28302 17.09006 1.000 71.32626 267 ALA B C 1
ATOM 806 O O . ALA A 1 100 ? 26.74562 9.35088 15.85617 1.000 73.93583 267 ALA B O 1
ATOM 808 N N . ASP A 1 101 ? 27.37074 10.17157 17.85821 1.000 73.85781 268 ASP B N 1
ATOM 809 C CA . ASP A 1 101 ? 28.17609 11.22787 17.26174 1.000 72.17482 268 ASP B CA 1
ATOM 810 C C . ASP A 1 101 ? 29.48724 10.68289 16.70644 1.000 78.68246 268 ASP B C 1
ATOM 811 O O . ASP A 1 101 ? 30.09808 11.30969 15.83295 1.000 81.00302 268 ASP B O 1
ATOM 816 N N . ARG A 1 102 ? 29.93225 9.52038 17.19351 1.000 83.99924 269 ARG B N 1
ATOM 817 C CA . ARG A 1 102 ? 31.10627 8.87124 16.61632 1.000 78.56113 269 ARG B CA 1
ATOM 818 C C . ARG A 1 102 ? 30.75078 8.06457 15.37391 1.000 78.88624 269 ARG B C 1
ATOM 819 O O . ARG A 1 102 ? 31.46205 8.13178 14.36490 1.000 88.19138 269 ARG B O 1
ATOM 827 N N . LYS A 1 103 ? 29.66395 7.28988 15.43089 1.000 71.05672 270 LYS B N 1
ATOM 828 C CA . LYS A 1 103 ? 29.25952 6.49917 14.27271 1.000 79.86517 270 LYS B CA 1
ATOM 829 C C . LYS A 1 103 ? 28.96333 7.38125 13.06663 1.000 85.52254 270 LYS B C 1
ATOM 830 O O . LYS A 1 103 ? 29.17348 6.96279 11.92151 1.000 81.51073 270 LYS B O 1
ATOM 836 N N . ARG A 1 104 ? 28.47260 8.59853 13.30153 1.000 78.29312 271 ARG B N 1
ATOM 837 C CA . ARG A 1 104 ? 28.26816 9.53342 12.20335 1.000 78.73126 271 ARG B CA 1
ATOM 838 C C . ARG A 1 104 ? 29.60073 10.02150 11.64951 1.000 83.55577 271 ARG B C 1
ATOM 839 O O . ARG A 1 104 ? 29.75776 10.17378 10.43190 1.000 81.17704 271 ARG B O 1
ATOM 847 N N . ALA A 1 105 ? 30.57349 10.26870 12.52977 1.000 84.42160 272 ALA B N 1
ATOM 848 C CA . ALA A 1 105 ? 31.90991 10.63749 12.08220 1.000 88.16141 272 ALA B CA 1
ATOM 849 C C . ALA A 1 105 ? 32.63472 9.47622 11.41687 1.000 89.94744 272 ALA B C 1
ATOM 850 O O . ALA A 1 105 ? 33.54545 9.70800 10.61577 1.000 82.44028 272 ALA B O 1
ATOM 852 N N . ASP A 1 106 ? 32.25352 8.23617 11.72901 1.000 99.92395 273 ASP B N 1
ATOM 853 C CA . ASP A 1 106 ? 32.90674 7.08948 11.10953 1.000 106.44745 273 ASP B CA 1
ATOM 854 C C . ASP A 1 106 ? 32.53904 6.97290 9.63426 1.000 100.40443 273 ASP B C 1
ATOM 855 O O . ASP A 1 106 ? 33.40899 6.71970 8.79420 1.000 101.60739 273 ASP B O 1
ATOM 860 N N . TYR A 1 107 ? 31.25820 7.15265 9.29634 1.000 89.55934 274 TYR B N 1
ATOM 861 C CA . TYR A 1 107 ? 30.86452 7.11095 7.89090 1.000 89.28928 274 TYR B CA 1
ATOM 862 C C . TYR A 1 107 ? 31.31387 8.36653 7.15856 1.000 82.65903 274 TYR B C 1
ATOM 863 O O . TYR A 1 107 ? 31.67336 8.30612 5.97791 1.000 85.56907 274 TYR B O 1
ATOM 872 N N . ALA A 1 108 ? 31.29820 9.51484 7.83880 1.000 83.39445 275 ALA B N 1
ATOM 873 C CA . ALA A 1 108 ? 31.73773 10.75143 7.20150 1.000 78.52508 275 ALA B CA 1
ATOM 874 C C . ALA A 1 108 ? 33.21178 10.68228 6.82446 1.000 81.79835 275 ALA B C 1
ATOM 875 O O . ALA A 1 108 ? 33.61595 11.18397 5.76992 1.000 85.72159 275 ALA B O 1
ATOM 877 N N . GLU A 1 109 ? 34.03095 10.06402 7.67716 1.000 80.21769 276 GLU B N 1
ATOM 878 C CA . GLU A 1 109 ? 35.43026 9.83276 7.33604 1.000 81.84426 276 GLU B CA 1
ATOM 879 C C . GLU A 1 109 ? 35.57475 8.76777 6.25590 1.000 87.40629 276 GLU B C 1
ATOM 880 O O . GLU A 1 109 ? 36.57107 8.75909 5.52421 1.000 97.14569 276 GLU B O 1
ATOM 886 N N . GLU A 1 110 ? 34.59672 7.86695 6.14106 1.000 82.87887 277 GLU B N 1
ATOM 887 C CA . GLU A 1 110 ? 34.67510 6.80541 5.14230 1.000 90.31268 277 GLU B CA 1
ATOM 888 C C . GLU A 1 110 ? 34.47748 7.35471 3.73148 1.000 97.48094 277 GLU B C 1
ATOM 889 O O . GLU A 1 110 ? 35.22216 7.00156 2.80789 1.000 111.31206 277 GLU B O 1
ATOM 895 N N . PHE A 1 111 ? 33.48082 8.22198 3.54357 1.000 94.21181 278 PHE B N 1
ATOM 896 C CA . PHE A 1 111 ? 33.19510 8.78573 2.22980 1.000 95.72671 278 PHE B CA 1
ATOM 897 C C . PHE A 1 111 ? 33.98473 10.05243 1.93354 1.000 100.72482 278 PHE B C 1
ATOM 898 O O . PHE A 1 111 ? 33.94925 10.52971 0.79502 1.000 101.74552 278 PHE B O 1
ATOM 906 N N . ARG A 1 112 ? 34.67881 10.61591 2.92235 1.000 114.07661 279 ARG B N 1
ATOM 907 C CA . ARG A 1 112 ? 35.55074 11.75589 2.67342 1.000 119.88184 279 ARG B CA 1
ATOM 908 C C . ARG A 1 112 ? 36.90478 11.33104 2.12201 1.000 133.53416 279 ARG B C 1
ATOM 909 O O . ARG A 1 112 ? 37.66206 12.18463 1.64847 1.000 145.99215 279 ARG B O 1
ATOM 917 N N . ASN A 1 113 ? 37.21839 10.03616 2.15853 1.000 127.61351 280 ASN B N 1
ATOM 918 C CA . ASN A 1 113 ? 38.45893 9.50836 1.60518 1.000 127.69508 280 ASN B CA 1
ATOM 919 C C . ASN A 1 113 ? 38.37549 9.22805 0.10714 1.000 126.66346 280 ASN B C 1
ATOM 920 O O . ASN A 1 113 ? 39.33016 8.67715 -0.45344 1.000 125.46914 280 ASN B O 1
ATOM 925 N N . LYS A 1 114 ? 37.27045 9.58045 -0.54630 1.000 120.51115 281 LYS B N 1
ATOM 926 C CA . LYS A 1 114 ? 37.14761 9.40403 -1.99063 1.000 117.20887 281 LYS B CA 1
ATOM 927 C C . LYS A 1 114 ? 38.10709 10.33367 -2.72505 1.000 113.44948 281 LYS B C 1
ATOM 928 O O . LYS A 1 114 ? 38.44328 11.40988 -2.22976 1.000 108.90747 281 LYS B O 1
ATOM 934 N N . ASP B 1 3 ? 45.18150 -9.55326 30.61435 1.000 106.83464 170 ASP A N 1
ATOM 935 C CA . ASP B 1 3 ? 44.79151 -8.24858 30.09387 1.000 115.86232 170 ASP A CA 1
ATOM 936 C C . ASP B 1 3 ? 43.43058 -8.33762 29.40099 1.000 107.92936 170 ASP A C 1
ATOM 937 O O . ASP B 1 3 ? 43.32349 -8.85652 28.28878 1.000 105.12192 170 ASP A O 1
ATOM 942 N N . PRO B 1 4 ? 42.38914 -7.82904 30.06543 1.000 101.20758 171 PRO A N 1
ATOM 943 C CA . PRO B 1 4 ? 41.04144 -7.91743 29.48205 1.000 91.77299 171 PRO A CA 1
ATOM 944 C C . PRO B 1 4 ? 40.83695 -7.00279 28.28723 1.000 87.88987 171 PRO A C 1
ATOM 945 O O . PRO B 1 4 ? 40.03112 -7.32735 27.40533 1.000 86.42231 171 PRO A O 1
ATOM 949 N N . LYS B 1 5 ? 41.53304 -5.86516 28.23342 1.000 90.86793 172 LYS A N 1
ATOM 950 C CA . LYS B 1 5 ? 41.37225 -4.95470 27.10464 1.000 88.43129 172 LYS A CA 1
ATOM 951 C C . LYS B 1 5 ? 41.95197 -5.55676 25.83107 1.000 88.40699 172 LYS A C 1
ATOM 952 O O . LYS B 1 5 ? 41.39704 -5.37183 24.74142 1.000 83.54030 172 LYS A O 1
ATOM 958 N N . LYS B 1 6 ? 43.06792 -6.28181 25.95000 1.000 94.07853 173 LYS A N 1
ATOM 959 C CA . LYS B 1 6 ? 43.63588 -6.95992 24.78967 1.000 89.56952 173 LYS A CA 1
ATOM 960 C C . LYS B 1 6 ? 42.66164 -7.98172 24.21935 1.000 84.40713 173 LYS A C 1
ATOM 961 O O . LYS B 1 6 ? 42.53106 -8.11042 22.99661 1.000 84.17827 173 LYS A O 1
ATOM 967 N N . VAL B 1 7 ? 41.96096 -8.70978 25.09083 1.000 82.05843 174 VAL A N 1
ATOM 968 C CA . VAL B 1 7 ? 41.02902 -9.73475 24.63018 1.000 77.34625 174 VAL A CA 1
ATOM 969 C C . VAL B 1 7 ? 39.83120 -9.09980 23.93295 1.000 79.58327 174 VAL A C 1
ATOM 970 O O . VAL B 1 7 ? 39.29600 -9.65162 22.96315 1.000 77.45258 174 VAL A O 1
ATOM 974 N N . LEU B 1 8 ? 39.39056 -7.93301 24.40923 1.000 79.51988 175 LEU A N 1
ATOM 975 C CA . LEU B 1 8 ? 38.34530 -7.20080 23.70241 1.000 73.74787 175 LEU A CA 1
ATOM 976 C C . LEU B 1 8 ? 38.81070 -6.78094 22.31563 1.000 74.37618 175 LEU A C 1
ATOM 977 O O . LEU B 1 8 ? 38.07834 -6.93725 21.33223 1.000 75.18097 175 LEU A O 1
ATOM 982 N N . ASP B 1 9 ? 40.03130 -6.25434 22.21409 1.000 75.11094 176 ASP A N 1
ATOM 983 C CA . ASP B 1 9 ? 40.53102 -5.79089 20.92676 1.000 80.19849 176 ASP A CA 1
ATOM 984 C C . ASP B 1 9 ? 40.89770 -6.94006 19.99801 1.000 81.31915 176 ASP A C 1
ATOM 985 O O . ASP B 1 9 ? 40.87884 -6.75928 18.77615 1.000 83.07488 176 ASP A O 1
ATOM 990 N N . GLN B 1 10 ? 41.22892 -8.11420 20.54176 1.000 80.43222 177 GLN A N 1
ATOM 991 C CA . GLN B 1 10 ? 41.43319 -9.27984 19.68669 1.000 77.33605 177 GLN A CA 1
ATOM 992 C C . GLN B 1 10 ? 40.12835 -9.70902 19.02985 1.000 73.55673 177 GLN A C 1
ATOM 993 O O . GLN B 1 10 ? 40.11378 -10.09287 17.85509 1.000 79.05862 177 GLN A O 1
ATOM 999 N N . ALA B 1 11 ? 39.02099 -9.64840 19.77298 1.000 75.57008 178 ALA A N 1
ATOM 1000 C CA . ALA B 1 11 ? 37.73252 -10.03700 19.21266 1.000 68.30499 178 ALA A CA 1
ATOM 1001 C C . ALA B 1 11 ? 37.23693 -9.02669 18.18455 1.000 70.27887 178 ALA A C 1
ATOM 1002 O O . ALA B 1 11 ? 36.52752 -9.39914 17.24390 1.000 70.03367 178 ALA A O 1
ATOM 1004 N N . LYS B 1 12 ? 37.59675 -7.75229 18.34582 1.000 69.58324 179 LYS A N 1
ATOM 1005 C CA . LYS B 1 12 ? 37.19311 -6.73067 17.38477 1.000 63.09083 179 LYS A CA 1
ATOM 1006 C C . LYS B 1 12 ? 37.85961 -6.95838 16.03310 1.000 72.99847 179 LYS A C 1
ATOM 1007 O O . LYS B 1 12 ? 37.18885 -6.99877 14.99381 1.000 73.08466 179 LYS A O 1
ATOM 1013 N N . ASP B 1 13 ? 39.18605 -7.11189 16.02934 1.000 74.84568 180 ASP A N 1
ATOM 1014 C CA . ASP B 1 13 ? 39.90115 -7.33741 14.77923 1.000 73.64266 180 ASP A CA 1
ATOM 1015 C C . ASP B 1 13 ? 39.52386 -8.67147 14.14903 1.000 68.42538 180 ASP A C 1
ATOM 1016 O O . ASP B 1 13 ? 39.47271 -8.78465 12.91952 1.000 69.86013 180 ASP A O 1
ATOM 1021 N N . GLN B 1 14 ? 39.26842 -9.69073 14.96816 1.000 68.24702 181 GLN A N 1
ATOM 1022 C CA . GLN B 1 14 ? 38.87238 -10.98536 14.43009 1.000 64.76834 181 GLN A CA 1
ATOM 1023 C C . GLN B 1 14 ? 37.48320 -10.92797 13.81033 1.000 63.06739 181 GLN A C 1
ATOM 1024 O O . GLN B 1 14 ? 37.19975 -11.66770 12.86233 1.000 71.51633 181 GLN A O 1
ATOM 1030 N N . MET B 1 15 ? 36.61089 -10.05559 14.31445 1.000 64.36218 182 MET A N 1
ATOM 1031 C CA . MET B 1 15 ? 35.27224 -9.93574 13.75068 1.000 66.90719 182 MET A CA 1
ATOM 1032 C C . MET B 1 15 ? 35.20842 -8.96443 12.57961 1.000 60.80203 182 MET A C 1
ATOM 1033 O O . MET B 1 15 ? 34.38834 -9.15729 11.67651 1.000 54.43708 182 MET A O 1
ATOM 1038 N N . GLU B 1 16 ? 36.05344 -7.92999 12.56582 1.000 57.94746 183 GLU A N 1
ATOM 1039 C CA . GLU B 1 16 ? 36.11427 -7.05718 11.39808 1.000 62.40398 183 GLU A CA 1
ATOM 1040 C C . GLU B 1 16 ? 36.68685 -7.78233 10.18640 1.000 60.20768 183 GLU A C 1
ATOM 1041 O O . GLU B 1 16 ? 36.26526 -7.51822 9.05550 1.000 61.73191 183 GLU A O 1
ATOM 1047 N N . ASN B 1 17 ? 37.63267 -8.70144 10.39950 1.000 62.97068 184 ASN A N 1
ATOM 1048 C CA . ASN B 1 17 ? 38.12244 -9.52634 9.29892 1.000 60.86474 184 ASN A CA 1
ATOM 1049 C C . ASN B 1 17 ? 37.02914 -10.44738 8.77149 1.000 59.63493 184 ASN A C 1
ATOM 1050 O O . ASN B 1 17 ? 36.88632 -10.61678 7.55519 1.000 54.12695 184 ASN A O 1
ATOM 1055 N N . VAL B 1 18 ? 36.26583 -11.07206 9.67258 1.000 63.53859 185 VAL A N 1
ATOM 1056 C CA . VAL B 1 18 ? 35.13650 -11.89930 9.25199 1.000 57.04883 185 VAL A CA 1
ATOM 1057 C C . VAL B 1 18 ? 34.16973 -11.08241 8.40790 1.000 55.35973 185 VAL A C 1
ATOM 1058 O O . VAL B 1 18 ? 33.72377 -11.51886 7.33833 1.000 52.84733 185 VAL A O 1
ATOM 1062 N N . VAL B 1 19 ? 33.84861 -9.87480 8.87134 1.000 57.43933 186 VAL A N 1
ATOM 1063 C CA . VAL B 1 19 ? 32.87317 -9.03272 8.19335 1.000 56.66200 186 VAL A CA 1
ATOM 1064 C C . VAL B 1 19 ? 33.43616 -8.50634 6.87720 1.000 57.94687 186 VAL A C 1
ATOM 1065 O O . VAL B 1 19 ? 32.71660 -8.40691 5.87660 1.000 56.83293 186 VAL A O 1
ATOM 1069 N N . ARG B 1 20 ? 34.73054 -8.17886 6.84655 1.000 64.30180 187 ARG A N 1
ATOM 1070 C CA . ARG B 1 20 ? 35.35462 -7.78896 5.58587 1.000 56.76702 187 ARG A CA 1
ATOM 1071 C C . ARG B 1 20 ? 35.37826 -8.94975 4.60006 1.000 57.99429 187 ARG A C 1
ATOM 1072 O O . ARG B 1 20 ? 35.13987 -8.75627 3.40130 1.000 60.63939 187 ARG A O 1
ATOM 1080 N N . THR B 1 21 ? 35.65164 -10.16446 5.08570 1.000 54.86801 188 THR A N 1
ATOM 1081 C CA . THR B 1 21 ? 35.69441 -11.32196 4.19687 1.000 50.35604 188 THR A CA 1
ATOM 1082 C C . THR B 1 21 ? 34.33936 -11.56511 3.54578 1.000 54.42601 188 THR A C 1
ATOM 1083 O O . THR B 1 21 ? 34.26319 -11.92314 2.36373 1.000 59.19655 188 THR A O 1
ATOM 1087 N N . LEU B 1 22 ? 33.25682 -11.36801 4.29957 1.000 53.12232 189 LEU A N 1
ATOM 1088 C CA . LEU B 1 22 ? 31.92612 -11.45431 3.70880 1.000 52.30780 189 LEU A CA 1
ATOM 1089 C C . LEU B 1 22 ? 31.73187 -10.38576 2.64147 1.000 55.95167 189 LEU A C 1
ATOM 1090 O O . LEU B 1 22 ? 31.21143 -10.67225 1.55664 1.000 60.31056 189 LEU A O 1
ATOM 1095 N N . LYS B 1 23 ? 32.15047 -9.15107 2.93224 1.000 51.55081 190 LYS A N 1
ATOM 1096 C CA . LYS B 1 23 ? 32.02449 -8.06521 1.96567 1.000 58.75028 190 LYS A CA 1
ATOM 1097 C C . LYS B 1 23 ? 32.71532 -8.41241 0.64864 1.000 64.49164 190 LYS A C 1
ATOM 1098 O O . LYS B 1 23 ? 32.11044 -8.32102 -0.42715 1.000 57.72423 190 LYS A O 1
ATOM 1104 N N . GLN B 1 24 ? 33.98677 -8.82074 0.71450 1.000 64.85920 191 GLN A N 1
ATOM 1105 C CA . GLN B 1 24 ? 34.71468 -9.17294 -0.50266 1.000 62.03732 191 GLN A CA 1
ATOM 1106 C C . GLN B 1 24 ? 34.03950 -10.32453 -1.23508 1.000 63.45159 191 GLN A C 1
ATOM 1107 O O . GLN B 1 24 ? 33.95877 -10.32565 -2.46888 1.000 68.00391 191 GLN A O 1
ATOM 1113 N N . GLU B 1 25 ? 33.53382 -11.30658 -0.48911 1.000 64.24520 192 GLU A N 1
ATOM 1114 C CA . GLU B 1 25 ? 32.88627 -12.45593 -1.11212 1.000 71.38162 192 GLU A CA 1
ATOM 1115 C C . GLU B 1 25 ? 31.57867 -12.06194 -1.79244 1.000 68.45542 192 GLU A C 1
ATOM 1116 O O . GLU B 1 25 ? 31.27447 -12.54357 -2.89065 1.000 59.07705 192 GLU A O 1
ATOM 1122 N N . LEU B 1 26 ? 30.78815 -11.19466 -1.15100 1.000 69.02727 193 LEU A N 1
ATOM 1123 C CA . LEU B 1 26 ? 29.48172 -10.83639 -1.69594 1.000 63.81492 193 LEU A CA 1
ATOM 1124 C C . LEU B 1 26 ? 29.61396 -9.93671 -2.91675 1.000 63.79980 193 LEU A C 1
ATOM 1125 O O . LEU B 1 26 ? 28.81960 -10.04191 -3.85893 1.000 67.03693 193 LEU A O 1
ATOM 1130 N N . GLU B 1 27 ? 30.59839 -9.03471 -2.91397 1.000 65.36767 194 GLU A N 1
ATOM 1131 C CA . GLU B 1 27 ? 30.81944 -8.19615 -4.08661 1.000 61.37290 194 GLU A CA 1
ATOM 1132 C C . GLU B 1 27 ? 31.18873 -9.04133 -5.29613 1.000 63.80012 194 GLU A C 1
ATOM 1133 O O . GLU B 1 27 ? 30.70955 -8.78839 -6.40693 1.000 70.93241 194 GLU A O 1
ATOM 1139 N N . GLU B 1 28 ? 32.02317 -10.06473 -5.09453 1.000 64.20437 195 GLU A N 1
ATOM 1140 C CA . GLU B 1 28 ? 32.38987 -10.95434 -6.19281 1.000 70.51792 195 GLU A CA 1
ATOM 1141 C C . GLU B 1 28 ? 31.18498 -11.73499 -6.70641 1.000 74.66157 195 GLU A C 1
ATOM 1142 O O . GLU B 1 28 ? 31.06161 -11.97342 -7.91429 1.000 86.00058 195 GLU A O 1
ATOM 1148 N N . LEU B 1 29 ? 30.28837 -12.14727 -5.80871 1.000 65.44967 196 LEU A N 1
ATOM 1149 C CA . LEU B 1 29 ? 29.09891 -12.86864 -6.24784 1.000 67.59702 196 LEU A CA 1
ATOM 1150 C C . LEU B 1 29 ? 28.12921 -11.95380 -6.98022 1.000 70.27919 196 LEU A C 1
ATOM 1151 O O . LEU B 1 29 ? 27.40549 -12.40791 -7.87417 1.000 67.96191 196 LEU A O 1
ATOM 1156 N N . ALA B 1 30 ? 28.09514 -10.67117 -6.61451 1.000 69.70561 197 ALA A N 1
ATOM 1157 C CA . ALA B 1 30 ? 27.22842 -9.72865 -7.31242 1.000 72.94380 197 ALA A CA 1
ATOM 1158 C C . ALA B 1 30 ? 27.66733 -9.54205 -8.75869 1.000 76.36985 197 ALA A C 1
ATOM 1159 O O . ALA B 1 30 ? 26.82858 -9.48723 -9.66543 1.000 75.50557 197 ALA A O 1
ATOM 1161 N N . LYS B 1 31 ? 28.97815 -9.44728 -8.99292 1.000 70.57434 198 LYS A N 1
ATOM 1162 C CA . LYS B 1 31 ? 29.47252 -9.18455 -10.33855 1.000 79.15167 198 LYS A CA 1
ATOM 1163 C C . LYS B 1 31 ? 29.27733 -10.37941 -11.26321 1.000 85.19627 198 LYS A C 1
ATOM 1164 O O . LYS B 1 31 ? 29.04805 -10.19821 -12.46380 1.000 90.36378 198 LYS A O 1
ATOM 1170 N N . GLU B 1 32 ? 29.36331 -11.59903 -10.73689 1.000 83.74238 199 GLU A N 1
ATOM 1171 C CA . GLU B 1 32 ? 29.18723 -12.78130 -11.56913 1.000 91.99711 199 GLU A CA 1
ATOM 1172 C C . GLU B 1 32 ? 27.72563 -13.18372 -11.73275 1.000 84.94273 199 GLU A C 1
ATOM 1173 O O . GLU B 1 32 ? 27.42825 -14.06522 -12.54638 1.000 92.45313 199 GLU A O 1
ATOM 1179 N N . ALA B 1 33 ? 26.81125 -12.56418 -10.98799 1.000 84.37268 200 ALA A N 1
ATOM 1180 C CA . ALA B 1 33 ? 25.39252 -12.85960 -11.12966 1.000 81.63062 200 ALA A CA 1
ATOM 1181 C C . ALA B 1 33 ? 24.76809 -12.18139 -12.33942 1.000 88.06051 200 ALA A C 1
ATOM 1182 O O . ALA B 1 33 ? 23.76517 -12.67908 -12.86151 1.000 88.33420 200 ALA A O 1
ATOM 1184 N N . ARG B 1 34 ? 25.33386 -11.06576 -12.79782 1.000 85.26210 201 ARG A N 1
ATOM 1185 C CA . ARG B 1 34 ? 24.73537 -10.30687 -13.88508 1.000 87.43704 201 ARG A CA 1
ATOM 1186 C C . ARG B 1 34 ? 25.14611 -10.79880 -15.26513 1.000 87.83745 201 ARG A C 1
ATOM 1187 O O . ARG B 1 34 ? 24.50635 -10.42368 -16.25518 1.000 80.60405 201 ARG A O 1
ATOM 1195 N N . LYS B 1 35 ? 26.18883 -11.61824 -15.35758 1.000 84.16539 202 LYS A N 1
ATOM 1196 C CA . LYS B 1 35 ? 26.65439 -12.07987 -16.65651 1.000 87.38449 202 LYS A CA 1
ATOM 1197 C C . LYS B 1 35 ? 25.58882 -12.92736 -17.33945 1.000 89.35593 202 LYS A C 1
ATOM 1198 O O . LYS B 1 35 ? 25.03686 -13.85752 -16.74448 1.000 87.70943 202 LYS A O 1
ATOM 1204 N N . LEU B 1 36 ? 25.30080 -12.59900 -18.59549 1.000 86.91897 203 LEU A N 1
ATOM 1205 C CA . LEU B 1 36 ? 24.34235 -13.36694 -19.36935 1.000 81.75822 203 LEU A CA 1
ATOM 1206 C C . LEU B 1 36 ? 24.93180 -14.72927 -19.73336 1.000 88.38372 203 LEU A C 1
ATOM 1207 O O . LEU B 1 36 ? 26.12471 -14.99296 -19.54579 1.000 91.15623 203 LEU A O 1
ATOM 1212 N N . ASP B 1 37 ? 24.07091 -15.59875 -20.26788 1.000 86.98313 204 ASP A N 1
ATOM 1213 C CA . ASP B 1 37 ? 24.42451 -16.98706 -20.54990 1.000 99.61903 204 ASP A CA 1
ATOM 1214 C C . ASP B 1 37 ? 24.78546 -17.70085 -19.25148 1.000 107.26722 204 ASP A C 1
ATOM 1215 O O . ASP B 1 37 ? 25.96524 -17.89733 -18.94081 1.000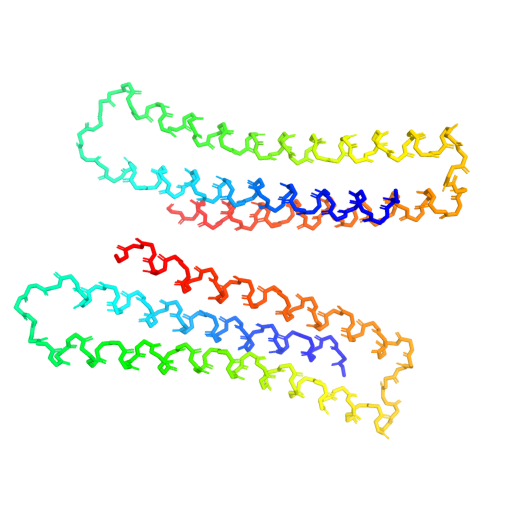 110.51234 204 ASP A O 1
ATOM 1220 N N . LEU B 1 38 ? 23.76402 -18.06666 -18.47711 1.000 104.10776 205 LEU A N 1
ATOM 1221 C CA . LEU B 1 38 ? 23.92403 -18.80266 -17.22857 1.000 98.53580 205 LEU A CA 1
ATOM 1222 C C . LEU B 1 38 ? 22.95148 -19.97048 -17.23778 1.000 98.14641 205 LEU A C 1
ATOM 1223 O O . LEU B 1 38 ? 21.73638 -19.76353 -17.32453 1.000 102.27572 205 LEU A O 1
ATOM 1228 N N . THR B 1 39 ? 23.47784 -21.18946 -17.14971 1.000 96.92545 206 THR A N 1
ATOM 1229 C CA . THR B 1 39 ? 22.60802 -22.34961 -17.04676 1.000 98.30695 206 THR A CA 1
ATOM 1230 C C . THR B 1 39 ? 21.82881 -22.30850 -15.73677 1.000 104.51144 206 THR A C 1
ATOM 1231 O O . THR B 1 39 ? 22.15818 -21.56712 -14.80643 1.000 108.24816 206 THR A O 1
ATOM 1235 N N . GLN B 1 40 ? 20.77152 -23.11795 -15.67473 1.000 117.67869 207 GLN A N 1
ATOM 1236 C CA . GLN B 1 40 ? 19.99001 -23.20761 -14.44921 1.000 120.53277 207 GLN A CA 1
ATOM 1237 C C . GLN B 1 40 ? 20.81933 -23.75280 -13.29631 1.000 132.88876 207 GLN A C 1
ATOM 1238 O O . GLN B 1 40 ? 20.50867 -23.47560 -12.13270 1.000 123.19209 207 GLN A O 1
ATOM 1244 N N . SER B 1 41 ? 21.87673 -24.50895 -13.59600 1.000 128.33544 208 SER A N 1
ATOM 1245 C CA . SER B 1 41 ? 22.73796 -25.04459 -12.55079 1.000 131.72972 208 SER A CA 1
ATOM 1246 C C . SER B 1 41 ? 23.80901 -24.04676 -12.12195 1.000 132.13466 208 SER A C 1
ATOM 1247 O O . SER B 1 41 ? 24.19421 -24.02761 -10.94647 1.000 118.75735 208 SER A O 1
ATOM 1250 N N . GLU B 1 42 ? 24.30253 -23.22035 -13.05020 1.000 107.91736 209 GLU A N 1
ATOM 1251 C CA . GLU B 1 42 ? 25.29497 -22.21294 -12.68821 1.000 102.76780 209 GLU A CA 1
ATOM 1252 C C . GLU B 1 42 ? 24.71795 -21.21033 -11.69912 1.000 99.55493 209 GLU A C 1
ATOM 1253 O O . GLU B 1 42 ? 25.40296 -20.78727 -10.75963 1.000 89.26695 209 GLU A O 1
ATOM 1259 N N . LYS B 1 43 ? 23.45258 -20.82755 -11.88864 1.000 98.48194 210 LYS A N 1
ATOM 1260 C CA . LYS B 1 43 ? 22.78667 -19.96838 -10.91700 1.000 96.03784 210 LYS A CA 1
ATOM 1261 C C . LYS B 1 43 ? 22.62763 -20.66475 -9.57195 1.000 93.69902 210 LYS A C 1
ATOM 1262 O O . LYS B 1 43 ? 22.60914 -20.00044 -8.53033 1.000 86.27858 210 LYS A O 1
ATOM 1268 N N . ILE B 1 44 ? 22.51679 -21.99420 -9.56993 1.000 105.31295 211 ILE A N 1
ATOM 1269 C CA . ILE B 1 44 ? 22.42210 -22.72053 -8.30826 1.000 95.62909 211 ILE A CA 1
ATOM 1270 C C . ILE B 1 44 ? 23.78950 -22.80648 -7.63879 1.000 91.95692 211 ILE A C 1
ATOM 1271 O O . ILE B 1 44 ? 23.89447 -22.76638 -6.40644 1.000 98.77018 211 ILE A O 1
ATOM 1276 N N . GLU B 1 45 ? 24.86105 -22.89841 -8.43057 1.000 89.89341 212 GLU A N 1
ATOM 1277 C CA . GLU B 1 45 ? 26.19378 -22.93913 -7.83426 1.000 82.90351 212 GLU A CA 1
ATOM 1278 C C . GLU B 1 45 ? 26.54987 -21.61316 -7.17041 1.000 77.50179 212 GLU A C 1
ATOM 1279 O O . GLU B 1 45 ? 27.26675 -21.59199 -6.16463 1.000 64.81976 212 GLU A O 1
ATOM 1285 N N . LEU B 1 46 ? 26.08144 -20.49409 -7.72758 1.000 83.66239 213 LEU A N 1
ATOM 1286 C CA . LEU B 1 46 ? 26.30048 -19.21119 -7.06742 1.000 71.07885 213 LEU A CA 1
ATOM 1287 C C . LEU B 1 46 ? 25.49326 -19.12024 -5.77915 1.000 61.01194 213 LEU A C 1
ATOM 1288 O O . LEU B 1 46 ? 25.99898 -18.64578 -4.75571 1.000 58.07351 213 LEU A O 1
ATOM 1293 N N . LYS B 1 47 ? 24.23635 -19.57178 -5.81359 1.000 59.75307 214 LYS A N 1
ATOM 1294 C CA . LYS B 1 47 ? 23.43962 -19.66917 -4.59502 1.000 65.31776 214 LYS A CA 1
ATOM 1295 C C . LYS B 1 47 ? 24.15376 -20.49973 -3.53237 1.000 64.49461 214 LYS A C 1
ATOM 1296 O O . LYS B 1 47 ? 24.10175 -20.17620 -2.33831 1.000 57.31282 214 LYS A O 1
ATOM 1302 N N . LEU B 1 48 ? 24.84009 -21.56616 -3.94976 1.000 59.03469 215 LEU A N 1
ATOM 1303 C CA . LEU B 1 48 ? 25.53627 -22.41934 -2.99273 1.000 59.92243 215 LEU A CA 1
ATOM 1304 C C . LEU B 1 48 ? 26.74898 -21.71500 -2.39754 1.000 53.66047 215 LEU A C 1
ATOM 1305 O O . LEU B 1 48 ? 26.98774 -21.80007 -1.18780 1.000 59.16126 215 LEU A O 1
ATOM 1310 N N . ARG B 1 49 ? 27.52562 -21.01654 -3.22795 1.000 51.00993 216 ARG A N 1
ATOM 1311 C CA . ARG B 1 49 ? 28.65863 -20.25699 -2.71180 1.000 51.34697 216 ARG A CA 1
ATOM 1312 C C . ARG B 1 49 ? 28.19823 -19.13194 -1.79687 1.000 53.59504 216 ARG A C 1
ATOM 1313 O O . ARG B 1 49 ? 28.87299 -18.81761 -0.80885 1.000 55.70538 216 ARG A O 1
ATOM 1321 N N . TYR B 1 50 ? 27.05363 -18.51882 -2.10673 1.000 52.45353 217 TYR A N 1
ATOM 1322 C CA . TYR B 1 50 ? 26.47914 -17.52037 -1.21143 1.000 54.21486 217 TYR A CA 1
ATOM 1323 C C . TYR B 1 50 ? 26.16374 -18.11298 0.15796 1.000 56.17071 217 TYR A C 1
ATOM 1324 O O . TYR B 1 50 ? 26.51090 -17.52479 1.18935 1.000 54.92628 217 TYR A O 1
ATOM 1333 N N . ILE B 1 51 ? 25.49561 -19.26941 0.18631 1.000 54.77221 218 ILE A N 1
ATOM 1334 C CA . ILE B 1 51 ? 25.07853 -19.87134 1.45198 1.000 49.69379 218 ILE A CA 1
ATOM 1335 C C . ILE B 1 51 ? 26.28670 -20.15708 2.33531 1.000 53.28764 218 ILE A C 1
ATOM 1336 O O . ILE B 1 51 ? 26.28885 -19.83920 3.53138 1.000 53.11130 218 ILE A O 1
ATOM 1341 N N . VAL B 1 52 ? 27.33680 -20.75014 1.76042 1.000 51.33654 219 VAL A N 1
ATOM 1342 C CA . VAL B 1 52 ? 28.54073 -21.05159 2.53223 1.000 50.24813 219 VAL A CA 1
ATOM 1343 C C . VAL B 1 52 ? 29.19118 -19.76996 3.03069 1.000 50.33060 219 VAL A C 1
ATOM 1344 O O . VAL B 1 52 ? 29.67347 -19.70311 4.16845 1.000 52.34749 219 VAL A O 1
ATOM 1348 N N . ALA B 1 53 ? 29.22411 -18.73533 2.18618 1.000 46.25237 220 ALA A N 1
ATOM 1349 C CA . ALA B 1 53 ? 29.75439 -17.44855 2.62400 1.000 53.75450 220 ALA A CA 1
ATOM 1350 C C . ALA B 1 53 ? 28.97367 -16.90613 3.81205 1.000 52.72114 220 ALA A C 1
ATOM 1351 O O . ALA B 1 53 ? 29.56493 -16.37522 4.76082 1.000 47.91796 220 ALA A O 1
ATOM 1353 N N . HIS B 1 54 ? 27.64796 -17.04690 3.77981 1.000 49.73882 221 HIS A N 1
ATOM 1354 C CA . HIS B 1 54 ? 26.81039 -16.60064 4.88523 1.000 49.98756 221 HIS A CA 1
ATOM 1355 C C . HIS B 1 54 ? 27.07368 -17.42093 6.14702 1.000 51.78938 221 HIS A C 1
ATOM 1356 O O . HIS B 1 54 ? 27.30904 -16.85924 7.22339 1.000 42.83317 221 HIS A O 1
ATOM 1363 N N . LEU B 1 55 ? 27.05410 -18.75120 6.03192 1.000 48.19034 222 LEU A N 1
ATOM 1364 C CA . LEU B 1 55 ? 27.25032 -19.59536 7.20284 1.000 46.26235 222 LEU A CA 1
ATOM 1365 C C . LEU B 1 55 ? 28.64425 -19.43398 7.79686 1.000 50.94046 222 LEU A C 1
ATOM 1366 O O . LEU B 1 55 ? 28.81921 -19.60377 9.00729 1.000 46.44351 222 LEU A O 1
ATOM 1371 N N . ALA B 1 56 ? 29.64580 -19.11507 6.97660 1.000 50.05369 223 ALA A N 1
ATOM 1372 C CA . ALA B 1 56 ? 30.97580 -18.88609 7.52784 1.000 46.39437 223 ALA A CA 1
ATOM 1373 C C . ALA B 1 56 ? 31.01149 -17.60636 8.34902 1.000 46.11645 223 ALA A C 1
ATOM 1374 O O . ALA B 1 56 ? 31.66828 -17.55112 9.39335 1.000 52.04491 223 ALA A O 1
ATOM 1376 N N . ALA B 1 57 ? 30.30259 -16.56934 7.90365 1.000 48.04921 224 ALA A N 1
ATOM 1377 C CA . ALA B 1 57 ? 30.29309 -15.32155 8.65834 1.000 41.41628 224 ALA A CA 1
ATOM 1378 C C . ALA B 1 57 ? 29.54736 -15.48099 9.97787 1.000 49.10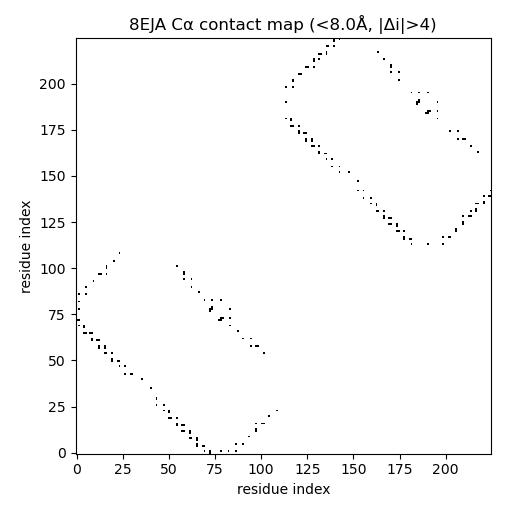506 224 ALA A C 1
ATOM 1379 O O . ALA B 1 57 ? 30.01444 -15.01227 11.02184 1.000 50.66294 224 ALA A O 1
ATOM 1381 N N . ILE B 1 58 ? 28.38986 -16.14214 9.95323 1.000 47.22842 225 ILE A N 1
ATOM 1382 C CA . ILE B 1 58 ? 27.61594 -16.32458 11.17775 1.000 44.81327 225 ILE A CA 1
ATOM 1383 C C . ILE B 1 58 ? 28.39665 -17.16020 12.18254 1.000 48.18446 225 ILE A C 1
ATOM 1384 O O . ILE B 1 58 ? 28.50853 -16.79868 13.36032 1.000 53.59247 225 ILE A O 1
ATOM 1389 N N . GLY B 1 59 ? 28.94859 -18.28711 11.73710 1.000 45.50362 226 GLY A N 1
ATOM 1390 C CA . GLY B 1 59 ? 29.68630 -19.14453 12.64702 1.000 41.14768 226 GLY A CA 1
ATOM 1391 C C . GLY B 1 59 ? 30.92440 -18.47961 13.21205 1.000 46.02784 226 GLY A C 1
ATOM 1392 O O . GLY B 1 59 ? 31.19958 -18.58137 14.41115 1.000 55.99417 226 GLY A O 1
ATOM 1393 N N . ASP B 1 60 ? 31.68849 -17.78062 12.36844 1.000 46.17008 227 ASP A N 1
ATOM 1394 C CA . ASP B 1 60 ? 32.96438 -17.24523 12.83160 1.000 50.52576 227 ASP A CA 1
ATOM 1395 C C . ASP B 1 60 ? 32.77718 -16.04806 13.75385 1.000 51.24995 227 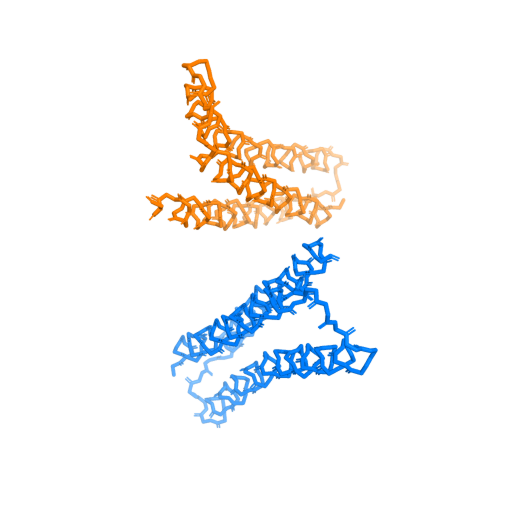ASP A C 1
ATOM 1396 O O . ASP B 1 60 ? 33.60088 -15.82713 14.65023 1.000 50.38177 227 ASP A O 1
ATOM 1401 N N . ILE B 1 61 ? 31.70673 -15.27347 13.56362 1.000 48.78308 228 ILE A N 1
ATOM 1402 C CA . ILE B 1 61 ? 31.34940 -14.26243 14.55647 1.000 49.29747 228 ILE A CA 1
ATOM 1403 C C . ILE B 1 61 ? 31.06385 -14.92269 15.90013 1.000 51.33860 228 ILE A C 1
ATOM 1404 O O . ILE B 1 61 ? 31.50501 -14.44550 16.95319 1.000 54.21260 228 ILE A O 1
ATOM 1409 N N . GLU B 1 62 ? 30.34064 -16.04398 15.88038 1.000 51.18224 229 GLU A N 1
ATOM 1410 C CA . GLU B 1 62 ? 30.01143 -16.74236 17.11696 1.000 50.43047 229 GLU A CA 1
ATOM 1411 C C . GLU B 1 62 ? 31.25500 -17.31873 17.78682 1.000 54.96718 229 GLU A C 1
ATOM 1412 O O . GLU B 1 62 ? 31.43382 -17.17918 19.00239 1.000 57.90333 229 GLU A O 1
ATOM 1418 N N . GLU B 1 63 ? 32.12520 -17.98160 17.02184 1.000 52.37645 230 GLU A N 1
ATOM 1419 C CA . GLU B 1 63 ? 33.28466 -18.58572 17.66651 1.000 60.18881 230 GLU A CA 1
ATOM 1420 C C . GLU B 1 63 ? 34.32855 -17.55547 18.08603 1.000 61.02576 230 GLU A C 1
ATOM 1421 O O . GLU B 1 63 ? 35.23532 -17.89855 18.85119 1.000 67.22153 230 GLU A O 1
ATOM 1427 N N . ALA B 1 64 ? 34.21628 -16.30655 17.62836 1.000 60.08627 231 ALA A N 1
ATOM 1428 C CA . ALA B 1 64 ? 35.09092 -15.25473 18.13570 1.000 60.70024 231 ALA A CA 1
ATOM 1429 C C . ALA B 1 64 ? 34.62522 -14.76657 19.50123 1.000 66.92864 231 ALA A C 1
ATOM 1430 O O . ALA B 1 64 ? 35.44909 -14.46567 20.37357 1.000 62.22827 231 ALA A O 1
ATOM 1432 N N . ILE B 1 65 ? 33.30784 -14.67651 19.69732 1.000 77.02093 232 ILE A N 1
ATOM 1433 C CA . ILE B 1 65 ? 32.76929 -14.34848 21.01280 1.000 64.82702 232 ILE A CA 1
ATOM 1434 C C . ILE B 1 65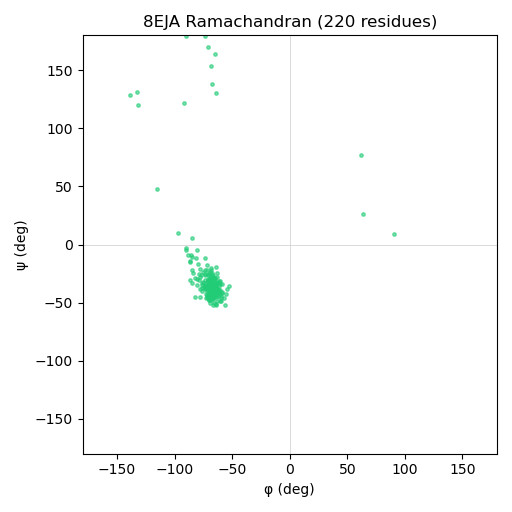 ? 33.04983 -15.47655 21.99483 1.000 61.19964 232 ILE A C 1
ATOM 1435 O O . ILE B 1 65 ? 33.39194 -15.23487 23.15798 1.000 65.58206 232 ILE A O 1
ATOM 1440 N N . ARG B 1 66 ? 32.91855 -16.72563 21.54149 1.000 63.47401 233 ARG A N 1
ATOM 1441 C CA . ARG B 1 66 ? 33.14012 -17.86272 22.42766 1.000 65.10385 233 ARG A CA 1
ATOM 1442 C C . ARG B 1 66 ? 34.60052 -17.96392 22.84878 1.000 65.09209 233 ARG A C 1
ATOM 1443 O O . ARG B 1 66 ? 34.89578 -18.24737 24.01531 1.000 73.58846 233 ARG A O 1
ATOM 1451 N N . GLU B 1 67 ? 35.52997 -17.73522 21.91994 1.000 62.73562 234 GLU A N 1
ATOM 1452 C CA . GLU B 1 67 ? 36.94031 -17.80303 22.28253 1.000 65.78192 234 GLU A CA 1
ATOM 1453 C C . GLU B 1 67 ? 37.33654 -16.65390 23.19848 1.000 60.11463 234 GLU A C 1
ATOM 1454 O O . GLU B 1 67 ? 38.24341 -16.80805 24.02320 1.000 59.99986 234 GLU A O 1
ATOM 1460 N N . ALA B 1 68 ? 36.66506 -15.50605 23.08135 1.000 64.33330 235 ALA A N 1
ATOM 1461 C CA . ALA B 1 68 ? 36.94400 -14.39465 23.98469 1.000 59.47322 235 ALA A CA 1
ATOM 1462 C C . ALA B 1 68 ? 36.41881 -14.67684 25.38763 1.000 64.86957 235 ALA A C 1
ATOM 1463 O O . ALA B 1 68 ? 37.06062 -14.31328 26.37961 1.000 64.32372 235 ALA A O 1
ATOM 1465 N N . LYS B 1 69 ? 35.24817 -15.31421 25.49146 1.000 60.57400 236 LYS A N 1
ATOM 1466 C CA . LYS B 1 69 ? 34.73510 -15.70814 26.79991 1.000 63.90375 236 LYS A CA 1
ATOM 1467 C C . LYS B 1 69 ? 35.63370 -16.74964 27.45347 1.000 65.74295 236 LYS A C 1
ATOM 1468 O O . LYS B 1 69 ? 35.91169 -16.67130 28.65539 1.000 70.54102 236 LYS A O 1
ATOM 1474 N N . GLU B 1 70 ? 36.09208 -17.73756 26.68091 1.000 65.07427 237 GLU A N 1
ATOM 1475 C CA . GLU B 1 70 ? 37.00061 -18.73802 27.22966 1.000 69.50638 237 GLU A CA 1
ATOM 1476 C C . GLU B 1 70 ? 38.34817 -18.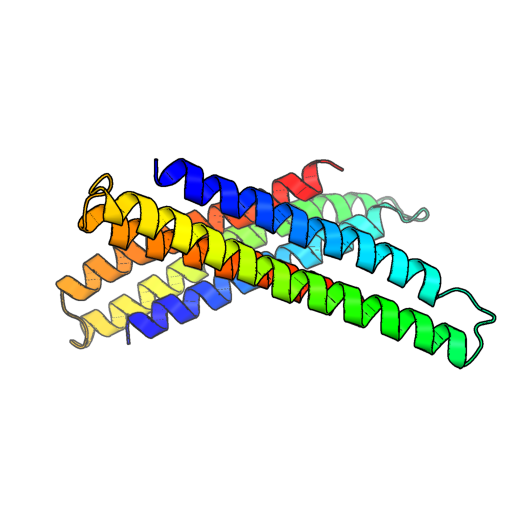13058 27.60070 1.000 72.64602 237 GLU A C 1
ATOM 1477 O O . GLU B 1 70 ? 39.02940 -18.64158 28.49637 1.000 73.22418 237 GLU A O 1
ATOM 1483 N N . GLU B 1 71 ? 38.75092 -17.05058 26.92486 1.000 71.24490 238 GLU A N 1
ATOM 1484 C CA . GLU B 1 71 ? 39.94208 -16.31917 27.34351 1.000 68.56741 238 GLU A CA 1
ATOM 1485 C C . GLU B 1 71 ? 39.70039 -15.59069 28.65970 1.000 73.13344 238 GLU A C 1
ATOM 1486 O O . GLU B 1 71 ? 40.58841 -15.53562 29.51853 1.000 80.70379 238 GLU A O 1
ATOM 1492 N N . ALA B 1 72 ? 38.50219 -15.02697 28.83493 1.000 71.76835 239 ALA A N 1
ATOM 1493 C CA . ALA B 1 72 ? 38.18878 -14.31203 30.06694 1.000 69.30768 239 ALA A CA 1
ATOM 1494 C C . ALA B 1 72 ? 38.04327 -15.27157 31.23882 1.000 81.13435 239 ALA A C 1
ATOM 1495 O O . ALA B 1 72 ? 38.51181 -14.98324 32.34663 1.000 89.33665 239 ALA A O 1
ATOM 1497 N N . ASP B 1 73 ? 37.39099 -16.41503 31.01614 1.000 76.26700 240 ASP A N 1
ATOM 1498 C CA . ASP B 1 73 ? 37.25254 -17.41095 32.07101 1.000 83.57757 240 ASP A CA 1
ATOM 1499 C C . ASP B 1 73 ? 38.58330 -18.06453 32.42110 1.000 93.25293 240 ASP A C 1
ATOM 1500 O O . ASP B 1 73 ? 38.71111 -18.63671 33.50791 1.000 95.86187 240 ASP A O 1
ATOM 1505 N N . LYS B 1 74 ? 39.57158 -17.99628 31.52612 1.000 105.92977 241 LYS A N 1
ATOM 1506 C CA . LYS B 1 74 ? 40.90161 -18.50520 31.83826 1.000 111.83203 241 LYS A CA 1
ATOM 1507 C C . LYS B 1 74 ? 41.68390 -17.52830 32.70620 1.000 117.52703 241 LYS A C 1
ATOM 1508 O O . LYS B 1 74 ? 42.52373 -17.95064 33.50927 1.000 121.16406 241 LYS A O 1
ATOM 1514 N N . LEU B 1 75 ? 41.42563 -16.22779 32.56257 1.000 100.79311 242 LEU A N 1
ATOM 1515 C CA . LEU B 1 75 ? 42.02153 -15.24744 33.45900 1.000 100.95811 242 LEU A CA 1
ATOM 1516 C C . LEU B 1 75 ? 41.31073 -15.20021 34.80381 1.000 97.39871 242 LEU A C 1
ATOM 1517 O O . LEU B 1 75 ? 41.89533 -14.73662 35.78931 1.000 98.61754 242 LEU A O 1
ATOM 1522 N N . LYS B 1 76 ? 40.06418 -15.66740 34.86209 1.000 95.23032 243 LYS A N 1
ATOM 1523 C CA . LYS B 1 76 ? 39.35379 -15.74971 36.12949 1.000 94.38913 243 LYS A CA 1
ATOM 1524 C C . LYS B 1 76 ? 39.72189 -17.01301 36.89670 1.000 101.63050 243 LYS A C 1
ATOM 1525 O O . LYS B 1 76 ? 39.67799 -17.01718 38.13236 1.000 100.64214 243 LYS A O 1
ATOM 1531 N N . ARG B 1 77 ? 40.09561 -18.08067 36.18225 1.000 116.33097 244 ARG A N 1
ATOM 1532 C CA . ARG B 1 77 ? 40.51717 -19.31754 36.83553 1.000 115.93647 244 ARG A CA 1
ATOM 1533 C C . ARG B 1 77 ? 41.75845 -19.09823 37.69066 1.000 114.68767 244 ARG A C 1
ATOM 1534 O O . ARG B 1 77 ? 41.90684 -19.71353 38.75316 1.000 108.69334 244 ARG A O 1
ATOM 1542 N N . ALA B 1 78 ? 42.66576 -18.23467 37.23923 1.000 107.44965 245 ALA A N 1
ATOM 1543 C CA . ALA B 1 78 ? 43.86326 -17.89076 37.99044 1.000 99.40581 245 ALA A CA 1
ATOM 1544 C C . ALA B 1 78 ? 43.70059 -16.60168 38.78413 1.000 97.33965 245 ALA A C 1
ATOM 1545 O O . ALA B 1 78 ? 44.68570 -16.09085 39.32672 1.000 106.10682 245 ALA A O 1
ATOM 1547 N N . GLY B 1 79 ? 42.48401 -16.06865 38.86632 1.000 91.14100 246 GLY A N 1
ATOM 1548 C CA . GLY B 1 79 ? 42.24378 -14.86426 39.63826 1.000 94.57428 246 GLY A CA 1
ATOM 1549 C C . GLY B 1 79 ? 42.95523 -13.63192 39.12939 1.000 98.79729 246 GLY A C 1
ATOM 1550 O O . GLY B 1 79 ? 43.22749 -12.71612 39.91288 1.000 92.61807 246 GLY A O 1
ATOM 1551 N N . LEU B 1 80 ? 43.26242 -13.58194 37.83103 1.000 101.40187 247 LEU A N 1
ATOM 1552 C CA . LEU B 1 80 ? 43.93621 -12.43785 37.22911 1.000 108.35711 247 LEU A CA 1
ATOM 1553 C C . LEU B 1 80 ? 42.98627 -11.28167 36.92431 1.000 103.43110 247 LEU A C 1
ATOM 1554 O O . LEU B 1 80 ? 43.44642 -10.21347 36.50468 1.000 99.45100 247 LEU A O 1
ATOM 1559 N N . VAL B 1 81 ? 41.68378 -11.45404 37.14197 1.000 91.42613 248 VAL A N 1
ATOM 1560 C CA . VAL B 1 81 ? 40.68808 -10.44181 36.80720 1.000 86.01274 248 VAL A CA 1
ATOM 1561 C C . VAL B 1 81 ? 39.75328 -10.25963 37.99358 1.000 90.20993 248 VAL A C 1
ATOM 1562 O O . VAL B 1 81 ? 39.25231 -11.24091 38.55502 1.000 90.46728 248 VAL A O 1
ATOM 1566 N N . ASN B 1 82 ? 39.52427 -9.00531 38.37731 1.000 94.38977 249 ASN A N 1
ATOM 1567 C CA . ASN B 1 82 ? 38.59296 -8.69916 39.45056 1.000 94.36809 249 ASN A CA 1
ATOM 1568 C C . ASN B 1 82 ? 37.16218 -9.01656 39.01822 1.000 100.29442 249 ASN A C 1
ATOM 1569 O O . ASN B 1 82 ? 36.82679 -9.00897 37.83097 1.000 96.98916 249 ASN A O 1
ATOM 1574 N N . SER B 1 83 ? 36.30972 -9.30335 40.00535 1.000 137.48585 250 SER A N 1
ATOM 1575 C CA . SER B 1 83 ? 34.91992 -9.62570 39.69377 1.000 130.53317 250 SER A CA 1
ATOM 1576 C C . SER B 1 83 ? 34.21018 -8.43825 39.05804 1.000 118.42519 250 SER A C 1
ATOM 1577 O O . SER B 1 83 ? 33.38748 -8.61146 38.15168 1.000 117.52743 250 SER A O 1
ATOM 1580 N N . GLN B 1 84 ? 34.51486 -7.22476 39.52142 1.000 109.62299 251 GLN A N 1
ATOM 1581 C CA . GLN B 1 84 ? 33.91554 -6.03674 38.92794 1.000 105.45640 251 GLN A CA 1
ATOM 1582 C C . GLN B 1 84 ? 34.40924 -5.81863 37.50261 1.000 98.08002 251 GLN A C 1
ATOM 1583 O O . GLN B 1 84 ? 33.68833 -5.24377 36.67723 1.000 88.16001 251 GLN A O 1
ATOM 1589 N N . GLN B 1 85 ? 35.63132 -6.26506 37.19611 1.000 97.33819 252 GLN A N 1
ATOM 1590 C CA . GLN B 1 85 ? 36.11262 -6.21949 35.81727 1.000 91.95598 252 GLN A CA 1
ATOM 1591 C C . GLN B 1 85 ? 35.37661 -7.22884 34.94610 1.000 86.29966 252 GLN A C 1
ATOM 1592 O O . GLN B 1 85 ? 34.90886 -6.89027 33.85321 1.000 78.83036 252 GLN A O 1
ATOM 1598 N N . PHE B 1 86 ? 35.26697 -8.47401 35.42277 1.000 91.68064 253 PHE A N 1
ATOM 1599 C CA . PHE B 1 86 ? 34.59684 -9.53087 34.67239 1.000 81.38056 253 PHE A CA 1
ATOM 1600 C C . PHE B 1 86 ? 33.19631 -9.11952 34.24129 1.000 80.42082 253 PHE A C 1
ATOM 1601 O O . PHE B 1 86 ? 32.74601 -9.49927 33.15531 1.000 77.12357 253 PHE A O 1
ATOM 1609 N N . ASP B 1 87 ? 32.49162 -8.34974 35.07129 1.000 81.47473 254 ASP A N 1
ATOM 1610 C CA . ASP B 1 87 ? 31.19249 -7.83678 34.65502 1.000 80.62297 254 ASP A CA 1
ATOM 1611 C C . ASP B 1 87 ? 31.34336 -6.83936 33.51398 1.000 79.61915 254 ASP A C 1
ATOM 1612 O O . ASP B 1 87 ? 30.61122 -6.90639 32.52096 1.000 78.09680 254 ASP A O 1
ATOM 1617 N N . GLU B 1 88 ? 32.30783 -5.92487 33.62754 1.000 78.05806 255 GLU A N 1
ATOM 1618 C CA . GLU B 1 88 ? 32.49390 -4.90014 32.60611 1.000 70.79620 255 GLU A CA 1
ATOM 1619 C C . GLU B 1 88 ? 32.94117 -5.49310 31.27486 1.000 71.15755 255 GLU A C 1
ATOM 1620 O O . GLU B 1 88 ? 32.58477 -4.96895 30.21156 1.000 70.76147 255 GLU A O 1
ATOM 1626 N N . PHE B 1 89 ? 33.72240 -6.57380 31.31073 1.000 72.20457 256 PHE A N 1
ATOM 1627 C CA . PHE B 1 89 ? 34.17217 -7.20496 30.07512 1.000 68.30538 256 PHE A CA 1
ATOM 1628 C C . PHE B 1 89 ? 33.00746 -7.83150 29.31934 1.000 68.24463 256 PHE A C 1
ATOM 1629 O O . PHE B 1 89 ? 32.92166 -7.70514 28.09424 1.000 66.97040 256 PHE A O 1
ATOM 1637 N N . LYS B 1 90 ? 32.09757 -8.50369 30.03010 1.000 70.14207 257 LYS A N 1
ATOM 1638 C CA . LYS B 1 90 ? 30.92508 -9.07415 29.37533 1.000 67.63379 257 LYS A CA 1
ATOM 1639 C C . LYS B 1 90 ? 30.05965 -8.00102 28.72097 1.000 74.07051 257 LYS A C 1
ATOM 1640 O O . LYS B 1 90 ? 29.43563 -8.25887 27.68421 1.000 73.72679 257 LYS A O 1
ATOM 1646 N N . ARG B 1 91 ? 30.00702 -6.79872 29.30481 1.000 74.22239 258 ARG A N 1
ATOM 1647 C CA . ARG B 1 91 ? 29.13291 -5.75648 28.77068 1.000 76.68582 258 ARG A CA 1
ATOM 1648 C C . ARG B 1 91 ? 29.69185 -5.17135 27.48154 1.000 68.12970 258 ARG A C 1
ATOM 1649 O O . ARG B 1 91 ? 28.93164 -4.81994 26.57270 1.000 67.06659 258 ARG A O 1
ATOM 1657 N N . ARG B 1 92 ? 31.01522 -5.04894 27.38618 1.000 65.04548 259 ARG A N 1
ATOM 1658 C CA . ARG B 1 92 ? 31.62981 -4.50821 26.18236 1.000 67.94620 259 ARG A CA 1
ATOM 1659 C C . ARG B 1 92 ? 31.83980 -5.56997 25.11273 1.000 70.07474 259 ARG A C 1
ATOM 1660 O O . ARG B 1 92 ? 31.95540 -5.23022 23.92944 1.000 62.95650 259 ARG A O 1
ATOM 1668 N N . LEU B 1 93 ? 31.88538 -6.84320 25.50263 1.000 68.52689 260 LEU A N 1
ATOM 1669 C CA . LEU B 1 93 ? 32.01930 -7.91264 24.52197 1.000 62.04157 260 LEU A CA 1
ATOM 1670 C C . LEU B 1 93 ? 30.76331 -8.04331 23.66959 1.000 63.97985 260 LEU A C 1
ATOM 1671 O O . LEU B 1 93 ? 30.84933 -8.11802 22.43938 1.000 68.58370 260 LEU A O 1
ATOM 1676 N N . GLU B 1 94 ? 29.58772 -8.07416 24.30056 1.000 67.65224 261 GLU A N 1
ATOM 1677 C CA . GLU B 1 94 ? 28.34077 -8.17735 23.55382 1.000 70.20475 261 GLU A CA 1
ATOM 1678 C C . GLU B 1 94 ? 27.98660 -6.89518 22.81565 1.000 69.27429 261 GLU A C 1
ATOM 1679 O O . GLU B 1 94 ? 27.14809 -6.93628 21.90946 1.000 74.65740 261 GLU A O 1
ATOM 1685 N N . GLU B 1 95 ? 28.59094 -5.75954 23.17773 1.000 62.76539 262 GLU A N 1
ATOM 1686 C CA . GLU B 1 95 ? 28.46842 -4.58382 22.32162 1.000 68.76479 262 GLU A CA 1
ATOM 1687 C C . GLU B 1 95 ? 29.29805 -4.74511 21.05667 1.000 65.78601 262 GLU A C 1
ATOM 1688 O O . GLU B 1 95 ? 28.88155 -4.30031 19.98181 1.000 70.14102 262 GLU A O 1
ATOM 1694 N N . LEU B 1 96 ? 30.46815 -5.37935 21.16367 1.000 62.73498 263 LEU A N 1
ATOM 1695 C CA . LEU B 1 96 ? 31.20257 -5.77866 19.97023 1.000 56.90994 263 LEU A CA 1
ATOM 1696 C C . LEU B 1 96 ? 30.45489 -6.85339 19.19336 1.000 63.45416 263 LEU A C 1
ATOM 1697 O O . LEU B 1 96 ? 30.59513 -6.94545 17.96848 1.000 63.58733 263 LEU A O 1
ATOM 1702 N N . HIS B 1 97 ? 29.67033 -7.67763 19.88954 1.000 61.20770 264 HIS A N 1
ATOM 1703 C CA . HIS B 1 97 ? 28.88684 -8.71035 19.22260 1.000 58.03504 264 HIS A CA 1
ATOM 1704 C C . HIS B 1 97 ? 27.74130 -8.10137 18.42160 1.000 64.76674 264 HIS A C 1
ATOM 1705 O O . HIS B 1 97 ? 27.51917 -8.47784 17.26534 1.000 66.69097 264 HIS A O 1
ATOM 1712 N N . LYS B 1 98 ? 27.00521 -7.15536 19.01501 1.000 67.23443 265 LYS A N 1
ATOM 1713 C CA . LYS B 1 98 ? 25.91172 -6.51044 18.29207 1.000 66.76712 265 LYS A CA 1
ATOM 1714 C C . LYS B 1 98 ? 26.43090 -5.66578 17.13677 1.000 62.09580 265 LYS A C 1
ATOM 1715 O O . LYS B 1 98 ? 25.80331 -5.60894 16.07420 1.000 73.72553 265 LYS A O 1
ATOM 1721 N N . GLU B 1 99 ? 27.56987 -4.99660 17.32479 1.000 65.67702 266 GLU A N 1
ATOM 1722 C CA . GLU B 1 99 ? 28.09918 -4.14490 16.26567 1.000 85.31121 266 GLU A CA 1
ATOM 1723 C C . GLU B 1 99 ? 28.56149 -4.96452 15.06767 1.000 71.91091 266 GLU A C 1
ATOM 1724 O O . GLU B 1 99 ? 28.38806 -4.53632 13.92059 1.000 68.41669 266 GLU A O 1
ATOM 1730 N N . ALA B 1 100 ? 29.13686 -6.14422 15.31272 1.000 68.46598 267 ALA A N 1
ATOM 1731 C CA . ALA B 1 100 ? 29.61011 -6.99469 14.22693 1.000 58.19385 267 ALA A CA 1
ATOM 1732 C C . ALA B 1 100 ? 28.45763 -7.64759 13.47256 1.000 60.00604 267 ALA A C 1
ATOM 1733 O O . ALA B 1 100 ? 28.48392 -7.72291 12.23993 1.000 59.58924 267 ALA A O 1
ATOM 1735 N N . ASP B 1 101 ? 27.44335 -8.13335 14.18916 1.000 59.76654 268 ASP A N 1
ATOM 1736 C CA . ASP B 1 101 ? 26.31504 -8.76851 13.52013 1.000 57.97422 268 ASP A CA 1
ATOM 1737 C C . ASP B 1 101 ? 25.47980 -7.76395 12.73598 1.000 60.77189 268 ASP A C 1
ATOM 1738 O O . ASP B 1 101 ? 24.81433 -8.14110 11.76559 1.000 57.31785 268 ASP A O 1
ATOM 1743 N N . ARG B 1 102 ? 25.50441 -6.48816 13.13021 1.000 65.29903 269 ARG A N 1
ATOM 1744 C CA . ARG B 1 102 ? 24.76647 -5.47530 12.38158 1.000 69.01061 269 ARG A CA 1
ATOM 1745 C C . ARG B 1 102 ? 25.36918 -5.26338 10.99735 1.000 69.94540 269 ARG A C 1
ATOM 1746 O O . ARG B 1 102 ? 24.64073 -5.19855 9.99939 1.000 75.72926 269 ARG A O 1
ATOM 1754 N N . LYS B 1 103 ? 26.69660 -5.14821 10.91641 1.000 61.74941 270 LYS A N 1
ATOM 1755 C CA . LYS B 1 103 ? 27.34128 -5.00746 9.61657 1.000 60.54093 270 LYS A CA 1
ATOM 1756 C C . LYS B 1 103 ? 27.19955 -6.27428 8.78492 1.000 60.95711 270 LYS A C 1
ATOM 1757 O O . LYS B 1 103 ? 26.99881 -6.19620 7.56761 1.000 59.88504 270 LYS A O 1
ATOM 1763 N N . ARG B 1 104 ? 27.29558 -7.44313 9.42023 1.000 58.21390 271 ARG A N 1
ATOM 1764 C CA . ARG B 1 104 ? 27.11041 -8.69727 8.69879 1.000 53.13913 271 ARG A CA 1
ATOM 1765 C C . ARG B 1 104 ? 25.72878 -8.76547 8.06206 1.000 53.36683 271 ARG A C 1
ATOM 1766 O O . ARG B 1 104 ? 25.59509 -9.08516 6.87617 1.000 61.54606 271 ARG A O 1
ATOM 1774 N N . ALA B 1 105 ? 24.68503 -8.46690 8.83822 1.000 58.38458 272 ALA A N 1
ATOM 1775 C CA . ALA B 1 105 ? 23.33192 -8.46277 8.29730 1.000 59.16457 272 ALA A CA 1
ATOM 1776 C C . ALA B 1 105 ? 23.11494 -7.34120 7.28890 1.000 67.41462 272 ALA A C 1
ATOM 1777 O O . ALA B 1 105 ? 22.23419 -7.45998 6.42973 1.000 67.71881 272 ALA A O 1
ATOM 1779 N N . ASP B 1 106 ? 23.89527 -6.26056 7.37274 1.000 65.59982 273 ASP A N 1
ATOM 1780 C CA . ASP B 1 106 ? 23.78255 -5.18541 6.39251 1.000 64.90728 273 ASP A CA 1
ATOM 1781 C C . ASP B 1 106 ? 24.30511 -5.62514 5.03264 1.000 64.88381 273 ASP A C 1
ATOM 1782 O O . ASP B 1 106 ? 23.64757 -5.41331 4.00817 1.000 73.65357 273 ASP A O 1
ATOM 1787 N N . TYR B 1 107 ? 25.49366 -6.23375 5.00311 1.000 61.84268 274 TYR A N 1
ATOM 1788 C CA . TYR B 1 107 ? 26.08094 -6.64205 3.73059 1.000 63.91118 274 TYR A CA 1
ATOM 1789 C C . TYR B 1 107 ? 25.20236 -7.66065 3.02106 1.000 65.07336 274 TYR A C 1
ATOM 1790 O O . TYR B 1 107 ? 25.02678 -7.59529 1.79927 1.000 66.27397 274 TYR A O 1
ATOM 1799 N N . ALA B 1 108 ? 24.63674 -8.60769 3.77131 1.000 66.93492 275 ALA A N 1
ATOM 1800 C CA . ALA B 1 108 ? 23.74521 -9.58833 3.16409 1.000 66.14736 275 ALA A CA 1
ATOM 1801 C C . ALA B 1 108 ? 22.46697 -8.93359 2.65840 1.000 73.75268 275 ALA A C 1
ATOM 1802 O O . ALA B 1 108 ? 21.92294 -9.34162 1.62771 1.000 78.75137 275 ALA A O 1
ATOM 1804 N N . GLU B 1 109 ? 21.96733 -7.92170 3.37323 1.000 83.10553 276 GLU A N 1
ATOM 1805 C CA . GLU B 1 109 ? 20.77524 -7.21537 2.91432 1.000 80.44917 276 GLU A CA 1
ATOM 1806 C C . GLU B 1 109 ? 21.10744 -6.26747 1.76795 1.000 84.76287 276 GLU A C 1
ATOM 1807 O O . GLU B 1 109 ? 20.31810 -6.11962 0.82769 1.000 84.34620 276 GLU A O 1
ATOM 1813 N N . GLU B 1 110 ? 22.27240 -5.61757 1.82990 1.000 74.33400 277 GLU A N 1
ATOM 1814 C CA . GLU B 1 110 ? 22.71055 -4.76296 0.73088 1.000 74.54586 277 GLU A CA 1
ATOM 1815 C C . GLU B 1 110 ? 22.94628 -5.57663 -0.53783 1.000 84.63945 277 GLU A C 1
ATOM 1816 O O . GLU B 1 110 ? 22.72145 -5.08963 -1.65311 1.000 93.51491 277 GLU A O 1
ATOM 1822 N N . PHE B 1 111 ? 23.39764 -6.82220 -0.38674 1.000 78.10761 278 PHE A N 1
ATOM 1823 C CA . PHE B 1 111 ? 23.60355 -7.67910 -1.54721 1.000 70.25034 278 PHE A CA 1
ATOM 1824 C C . PHE B 1 111 ? 22.27808 -8.15031 -2.13099 1.000 77.53954 278 PHE A C 1
ATOM 1825 O O . PHE B 1 111 ? 22.14043 -8.26166 -3.35404 1.000 84.97158 278 PHE A O 1
ATOM 1833 N N . ARG B 1 112 ? 21.29138 -8.43494 -1.27602 1.000 77.05957 279 ARG A N 1
ATOM 1834 C CA . ARG B 1 112 ? 19.99247 -8.88028 -1.77321 1.000 85.67105 279 ARG A CA 1
ATOM 1835 C C . ARG B 1 112 ? 19.26388 -7.77361 -2.52619 1.000 94.69247 279 ARG A C 1
ATOM 1836 O O . ARG B 1 112 ? 18.52613 -8.05518 -3.47818 1.000 93.86619 279 ARG A O 1
ATOM 1844 N N . ASN B 1 113 ? 19.45578 -6.51630 -2.12107 1.000 97.58689 280 ASN A N 1
ATOM 1845 C CA . ASN B 1 113 ? 18.78958 -5.41272 -2.80502 1.000 97.60846 280 ASN A CA 1
ATOM 1846 C C . ASN B 1 113 ? 19.40148 -5.16373 -4.17807 1.000 99.19963 280 ASN A C 1
ATOM 1847 O O . ASN B 1 113 ? 18.67670 -4.95839 -5.15913 1.000 111.48724 280 ASN A O 1
ATOM 1852 N N . LYS B 1 114 ? 20.73387 -5.18178 -4.26808 1.000 95.18606 281 LYS A N 1
ATOM 1853 C CA . LYS B 1 114 ? 21.39589 -4.92279 -5.54233 1.000 95.63570 281 LYS A CA 1
ATOM 1854 C C . LYS B 1 114 ? 21.05254 -5.98219 -6.57885 1.000 91.18366 281 LYS A C 1
ATOM 1855 O O . LYS B 1 114 ? 21.05838 -5.69721 -7.78220 1.000 99.02637 281 LYS A O 1
ATOM 1861 N N . LEU B 1 115 ? 20.73886 -7.19293 -6.13553 1.000 87.83155 282 LEU A N 1
ATOM 1862 C CA . LEU B 1 115 ? 20.40355 -8.27968 -7.04047 1.000 86.30162 282 LEU A CA 1
ATOM 1863 C C . LEU B 1 115 ? 18.96572 -8.15816 -7.52958 1.000 92.11591 282 LEU A C 1
ATOM 1864 O O . LEU B 1 115 ? 18.12413 -9.00268 -7.22692 1.000 91.83251 282 LEU A O 1
#

Sequence (225 aa):
DPKKVLDQAKDQMENVVRTLKQELEELAKEARKLDLTQSEKIELKLRYIVAHLAAIGDIEEEAIREAKEEADKLKRAGLVNSQQFDEFKRRLEELHKEADRKRADYAEEFRNKDPKKVLDQAKDQMENVVRTLKQELEELAKEARKLDLTQSEKIELKLRYIVAHLAAIGDIEEAIREAKEEADKLKRAGLVNSQQFDEFKRRLEELHKEADRKRADYAEEFRNKL

Secondary structure (DSSP, 8-state):
-HHHHHHHHHHHHHHHHHHHHHHHHHHHHHHS-S---HHHHHHHHHHHHHHHHHHHHHHHHHHHHHHHHHHHHHHTT-S-HHHHHHHHHHHHHHHHHHHHHHHHHHHHHHHH-/-HHHHHHHHHHHHHHHHHHHHHHHHHHHHHHT-S---HHHHHHHHHHHHHHHHHHHHHHHHHHHHHHHHHHHHHHHTSS-HHHHHHHHHHHHHHHHHHHHHHHHHHHHHTT-

Radius of gyration: 22.33 Å; Cα contacts (8 Å, |Δi|>4): 121; chains: 2; bounding box: 41×48×62 Å